Protein AF-A0A7Y9NM00-F1 (afdb_monomer_lite)

Structure (mmCIF, N/CA/C/O backbone):
data_AF-A0A7Y9NM00-F1
#
_entry.id   AF-A0A7Y9NM00-F1
#
loop_
_atom_site.group_PDB
_atom_site.id
_atom_site.type_symbol
_atom_site.label_atom_id
_atom_site.label_alt_id
_atom_site.label_comp_id
_atom_site.label_asym_id
_atom_site.label_entity_id
_atom_site.label_seq_id
_atom_site.pdbx_PDB_ins_code
_atom_site.Cartn_x
_atom_site.Cartn_y
_atom_site.Cartn_z
_atom_site.occupancy
_atom_site.B_iso_or_equiv
_atom_site.auth_seq_id
_atom_site.auth_comp_id
_atom_site.auth_asym_id
_atom_site.auth_atom_id
_atom_site.pdbx_PDB_model_num
ATOM 1 N N . MET A 1 1 ? 0.774 -11.677 -0.443 1.00 58.44 1 MET A N 1
ATOM 2 C CA . MET A 1 1 ? 0.721 -10.935 -1.719 1.00 58.44 1 MET A CA 1
ATOM 3 C C . MET A 1 1 ? 1.169 -9.527 -1.432 1.00 58.44 1 MET A C 1
ATOM 5 O O . MET A 1 1 ? 0.665 -8.943 -0.476 1.00 58.44 1 MET A O 1
ATOM 9 N N . ALA A 1 2 ? 2.108 -9.011 -2.212 1.00 78.00 2 ALA A N 1
ATOM 10 C CA . ALA A 1 2 ? 2.566 -7.643 -2.046 1.00 78.00 2 ALA A CA 1
ATOM 11 C C . ALA A 1 2 ? 1.495 -6.648 -2.517 1.00 78.00 2 ALA A C 1
ATOM 13 O O . ALA A 1 2 ? 0.867 -6.843 -3.558 1.00 78.00 2 ALA A O 1
ATOM 14 N N . TRP A 1 3 ? 1.275 -5.597 -1.733 1.00 88.69 3 TRP A N 1
ATOM 15 C CA . TRP A 1 3 ? 0.396 -4.481 -2.090 1.00 88.69 3 TRP A CA 1
ATOM 16 C C . TRP A 1 3 ? 1.182 -3.300 -2.680 1.00 88.69 3 TRP A C 1
ATOM 18 O O . TRP A 1 3 ? 0.593 -2.435 -3.325 1.00 88.69 3 TRP A O 1
ATOM 28 N N . GLU A 1 4 ? 2.501 -3.279 -2.493 1.00 93.44 4 GLU A N 1
ATOM 29 C CA . GLU A 1 4 ? 3.434 -2.318 -3.075 1.00 93.44 4 GLU A CA 1
ATOM 30 C C . GLU A 1 4 ? 4.315 -3.033 -4.106 1.00 93.44 4 GLU A C 1
ATOM 32 O O . GLU A 1 4 ? 4.742 -4.161 -3.862 1.00 93.44 4 GLU A O 1
ATOM 37 N N . ILE A 1 5 ? 4.563 -2.399 -5.255 1.00 94.94 5 ILE A N 1
ATOM 38 C CA . ILE A 1 5 ? 5.394 -2.928 -6.347 1.00 94.94 5 ILE A CA 1
ATOM 39 C C . ILE A 1 5 ? 6.359 -1.837 -6.824 1.00 94.94 5 ILE A C 1
ATOM 41 O O . ILE A 1 5 ? 5.976 -0.670 -6.937 1.00 94.94 5 ILE A O 1
ATOM 45 N N . ALA A 1 6 ? 7.599 -2.212 -7.145 1.00 96.62 6 ALA A N 1
ATOM 46 C CA . ALA A 1 6 ? 8.556 -1.326 -7.806 1.00 96.62 6 ALA A CA 1
ATOM 47 C C . ALA A 1 6 ? 8.630 -1.608 -9.314 1.00 96.62 6 ALA A C 1
ATOM 49 O O . ALA A 1 6 ? 8.797 -2.755 -9.723 1.00 96.62 6 ALA A O 1
ATOM 50 N N . VAL A 1 7 ? 8.583 -0.557 -10.132 1.00 97.31 7 VAL A N 1
ATOM 51 C CA . VAL A 1 7 ? 8.816 -0.596 -11.581 1.00 97.31 7 VAL A CA 1
ATOM 52 C C . VAL A 1 7 ? 10.088 0.192 -11.897 1.00 97.31 7 VAL A C 1
ATOM 54 O O . VAL A 1 7 ? 10.134 1.416 -11.783 1.00 97.31 7 VAL A O 1
ATOM 57 N N . ILE A 1 8 ? 11.150 -0.513 -12.280 1.00 97.25 8 ILE A N 1
ATOM 58 C CA . ILE A 1 8 ? 12.472 0.055 -12.551 1.00 97.25 8 ILE A CA 1
ATOM 59 C C . ILE A 1 8 ? 12.683 0.137 -14.060 1.00 97.25 8 ILE A C 1
ATOM 61 O O . ILE A 1 8 ? 12.936 -0.866 -14.727 1.00 97.25 8 ILE A O 1
ATOM 65 N N . VAL A 1 9 ? 12.620 1.354 -14.593 1.00 96.75 9 VAL A N 1
ATOM 66 C CA . VAL A 1 9 ? 12.913 1.638 -16.006 1.00 96.75 9 VAL A CA 1
ATOM 67 C C . VAL A 1 9 ? 14.293 2.243 -16.227 1.00 96.75 9 VAL A C 1
ATOM 69 O O . VAL A 1 9 ? 14.706 2.404 -17.373 1.00 96.75 9 VAL A O 1
ATOM 72 N N . ASP A 1 10 ? 15.024 2.545 -15.153 1.00 95.44 10 ASP A N 1
ATOM 73 C CA . ASP A 1 10 ? 16.430 2.933 -15.233 1.00 95.44 10 ASP A CA 1
ATOM 74 C C . ASP A 1 10 ? 17.321 1.713 -15.559 1.00 95.44 10 ASP A C 1
ATOM 76 O O . ASP A 1 10 ? 17.440 0.811 -14.718 1.00 95.44 10 ASP A O 1
ATOM 80 N N . PRO A 1 11 ? 17.973 1.652 -16.738 1.00 93.75 11 PRO A N 1
ATOM 81 C CA . PRO A 1 11 ? 18.919 0.579 -17.046 1.00 93.75 11 PRO A CA 1
ATOM 82 C C . PRO A 1 11 ? 20.157 0.601 -16.137 1.00 93.75 11 PRO A C 1
ATOM 84 O O . PRO A 1 11 ? 20.788 -0.441 -15.953 1.00 93.75 11 PRO A O 1
ATOM 87 N N . ASP A 1 12 ? 20.469 1.759 -15.550 1.00 93.88 12 ASP A N 1
ATOM 88 C CA . ASP A 1 12 ? 21.664 2.003 -14.746 1.00 93.88 12 ASP A CA 1
ATOM 89 C C . ASP A 1 12 ? 21.357 2.084 -13.240 1.00 93.88 12 ASP A C 1
ATOM 91 O O . ASP A 1 12 ? 22.227 2.461 -12.452 1.00 93.88 12 ASP A O 1
ATOM 95 N N . CYS A 1 13 ? 20.145 1.682 -12.820 1.00 93.62 13 CYS A N 1
ATOM 96 C CA . CYS A 1 13 ? 19.741 1.633 -11.410 1.00 93.62 13 CYS A CA 1
ATOM 97 C C . CYS A 1 13 ? 20.831 0.965 -10.557 1.00 93.62 13 CYS A C 1
ATOM 99 O O . CYS A 1 13 ? 21.395 -0.052 -10.968 1.00 93.62 13 CYS A O 1
ATOM 101 N N . SER A 1 14 ? 21.171 1.505 -9.385 1.00 92.75 14 SER A N 1
ATOM 102 C CA . SER A 1 14 ? 22.245 0.916 -8.580 1.00 92.75 14 SER A CA 1
ATOM 103 C C . SER A 1 14 ? 21.836 -0.448 -8.016 1.00 92.75 14 SER A C 1
ATOM 105 O O . SER A 1 14 ? 20.684 -0.670 -7.648 1.00 92.75 14 SER A O 1
ATOM 107 N N . GLU A 1 15 ? 22.802 -1.360 -7.881 1.00 91.06 15 GLU A N 1
ATOM 108 C CA . GLU A 1 15 ? 22.570 -2.665 -7.241 1.00 91.06 15 GLU A CA 1
ATOM 109 C C . GLU A 1 15 ? 22.025 -2.496 -5.817 1.00 91.06 15 GLU A C 1
ATOM 111 O O . GLU A 1 15 ? 21.052 -3.141 -5.447 1.00 91.06 15 GLU A O 1
ATOM 116 N N . SER A 1 16 ? 22.554 -1.528 -5.063 1.00 90.56 16 SER A N 1
ATOM 117 C CA . SER A 1 16 ? 22.069 -1.202 -3.719 1.00 90.56 16 SER A CA 1
ATOM 118 C C . SER A 1 16 ? 20.602 -0.761 -3.678 1.00 90.56 16 SER A C 1
ATOM 120 O O . SER A 1 16 ? 19.909 -1.069 -2.708 1.00 90.56 16 SER A O 1
ATOM 122 N N . ALA A 1 17 ? 20.113 -0.048 -4.698 1.00 92.25 17 ALA A N 1
ATOM 123 C CA . ALA A 1 17 ? 18.715 0.365 -4.774 1.00 92.25 17 ALA A CA 1
ATOM 124 C C . ALA A 1 17 ? 17.816 -0.840 -5.069 1.00 92.25 17 ALA A C 1
ATOM 126 O O . ALA A 1 17 ? 16.812 -1.032 -4.384 1.00 92.25 17 ALA A O 1
ATOM 127 N N . VAL A 1 18 ? 18.220 -1.690 -6.019 1.00 93.62 18 VAL A N 1
ATOM 128 C CA . VAL A 1 18 ? 17.518 -2.942 -6.340 1.00 93.62 18 VAL A CA 1
ATOM 129 C C . VAL A 1 18 ? 17.454 -3.860 -5.115 1.00 93.62 18 VAL A C 1
ATOM 131 O O . VAL A 1 18 ? 16.371 -4.307 -4.745 1.00 93.62 18 VAL A O 1
ATOM 134 N N . ASP A 1 19 ? 18.582 -4.082 -4.439 1.00 91.75 19 ASP A N 1
ATOM 135 C CA . ASP A 1 19 ? 18.668 -4.914 -3.234 1.00 91.75 19 ASP A CA 1
ATOM 136 C C . ASP A 1 19 ? 17.829 -4.367 -2.082 1.00 91.75 19 ASP A C 1
ATOM 138 O O . ASP A 1 19 ? 17.273 -5.135 -1.297 1.00 91.75 19 ASP A O 1
ATOM 142 N N . THR A 1 20 ? 17.756 -3.040 -1.951 1.00 90.88 20 THR A N 1
ATOM 143 C CA . THR A 1 20 ? 16.923 -2.400 -0.933 1.00 90.88 20 THR A CA 1
ATOM 144 C C . THR A 1 20 ? 15.455 -2.653 -1.240 1.00 90.88 20 THR A C 1
ATOM 146 O O . THR A 1 20 ? 14.762 -3.203 -0.393 1.00 90.88 20 THR A O 1
ATOM 149 N N . LEU A 1 21 ? 14.991 -2.337 -2.453 1.00 92.62 21 LEU A N 1
ATOM 150 C CA . LEU A 1 21 ? 13.591 -2.519 -2.851 1.00 92.62 21 LEU A CA 1
ATOM 151 C C . LEU A 1 21 ? 13.148 -3.985 -2.747 1.00 92.62 21 LEU A C 1
ATOM 153 O O . LEU A 1 21 ? 12.077 -4.260 -2.212 1.00 92.62 21 LEU A O 1
ATOM 157 N N . ALA A 1 22 ? 13.998 -4.931 -3.153 1.00 91.69 22 ALA A N 1
ATOM 158 C CA . ALA A 1 22 ? 13.674 -6.360 -3.185 1.00 91.69 22 ALA A CA 1
ATOM 159 C C . ALA A 1 22 ? 13.440 -6.984 -1.797 1.00 91.69 22 ALA A C 1
ATOM 161 O O . ALA A 1 22 ? 12.908 -8.091 -1.689 1.00 91.69 22 ALA A O 1
ATOM 162 N N . ARG A 1 23 ? 13.845 -6.296 -0.722 1.00 87.81 23 ARG A N 1
ATOM 163 C CA . ARG A 1 23 ? 13.548 -6.707 0.659 1.00 87.81 23 ARG A CA 1
ATOM 164 C C . ARG A 1 23 ? 12.124 -6.372 1.080 1.00 87.81 23 ARG A C 1
ATOM 166 O O . ARG A 1 23 ? 11.629 -6.994 2.012 1.00 87.81 23 ARG A O 1
ATOM 173 N N . TYR A 1 24 ? 11.497 -5.396 0.429 1.00 87.50 24 TYR A N 1
ATOM 174 C CA . TYR A 1 24 ? 10.206 -4.848 0.846 1.00 87.50 24 TYR A CA 1
ATOM 175 C C . TYR A 1 24 ? 9.094 -5.109 -0.167 1.00 87.50 24 TYR A C 1
ATOM 177 O O . TYR A 1 24 ? 7.935 -5.191 0.228 1.00 87.50 24 TYR A O 1
ATOM 185 N N . MET A 1 25 ? 9.422 -5.259 -1.452 1.00 91.75 25 MET A N 1
ATOM 186 C CA . MET A 1 25 ? 8.426 -5.437 -2.505 1.00 91.75 25 MET A CA 1
ATOM 187 C C . MET A 1 25 ? 8.953 -6.223 -3.711 1.00 91.75 25 MET A C 1
ATOM 189 O O . MET A 1 25 ? 10.154 -6.199 -3.993 1.00 91.75 25 MET A O 1
ATOM 193 N N . PRO A 1 26 ? 8.055 -6.863 -4.479 1.00 93.50 26 PRO A N 1
ATOM 194 C CA . PRO A 1 26 ? 8.359 -7.351 -5.811 1.00 93.50 26 PRO A CA 1
ATOM 195 C C . PRO A 1 26 ? 8.802 -6.225 -6.748 1.00 93.50 26 PRO A C 1
ATOM 197 O O . PRO A 1 26 ? 8.298 -5.098 -6.700 1.00 93.50 26 PRO A O 1
ATOM 200 N N . ILE A 1 27 ? 9.727 -6.565 -7.639 1.00 95.69 27 ILE A N 1
ATOM 201 C CA . ILE A 1 27 ? 10.310 -5.653 -8.617 1.00 95.69 27 ILE A CA 1
ATOM 202 C C . ILE A 1 27 ? 9.985 -6.121 -10.031 1.00 95.69 27 ILE A C 1
ATOM 204 O O . ILE A 1 27 ? 10.195 -7.280 -10.380 1.00 95.69 27 ILE A O 1
ATOM 208 N N . TRP A 1 28 ? 9.576 -5.184 -10.874 1.00 97.12 28 TRP A N 1
ATOM 209 C CA . TRP A 1 28 ? 9.526 -5.314 -12.324 1.00 97.12 28 TRP A CA 1
ATOM 210 C C . TRP A 1 28 ? 10.570 -4.382 -12.925 1.00 97.12 28 TRP A C 1
ATOM 212 O O . TRP A 1 28 ? 10.518 -3.181 -12.688 1.00 97.12 28 TRP A O 1
ATOM 222 N N . MET A 1 29 ? 11.542 -4.899 -13.676 1.00 97.00 29 MET A N 1
ATOM 223 C CA . MET A 1 29 ? 12.631 -4.075 -14.216 1.00 97.00 29 MET A CA 1
ATOM 224 C C . MET A 1 29 ? 12.898 -4.308 -15.702 1.00 97.00 29 MET A C 1
ATOM 226 O O . MET A 1 29 ? 12.749 -5.420 -16.206 1.00 97.00 29 MET A O 1
ATOM 230 N N . VAL A 1 30 ? 13.348 -3.267 -16.402 1.00 97.38 30 VAL A N 1
ATOM 231 C CA . VAL A 1 30 ? 13.718 -3.370 -17.821 1.00 97.38 30 VAL A CA 1
ATOM 232 C C . VAL A 1 30 ? 14.840 -4.386 -18.038 1.00 97.38 30 VAL A C 1
ATOM 234 O O . VAL A 1 30 ? 15.811 -4.457 -17.278 1.00 97.38 30 VAL A O 1
ATOM 237 N N . ASP A 1 31 ? 14.704 -5.175 -19.097 1.00 96.75 31 ASP A N 1
ATOM 238 C CA . ASP A 1 31 ? 15.563 -6.312 -19.404 1.00 96.75 31 AS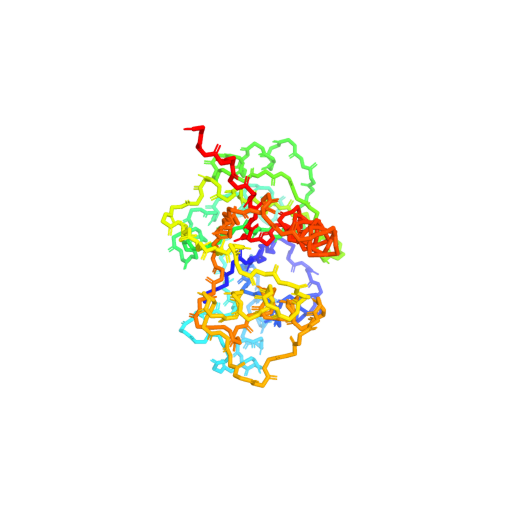P A CA 1
ATOM 239 C C . ASP A 1 31 ? 16.887 -5.881 -20.058 1.00 96.75 31 ASP A C 1
ATOM 241 O O . ASP A 1 31 ? 17.022 -5.842 -21.280 1.00 96.75 31 ASP A O 1
ATOM 245 N N . THR A 1 32 ? 17.887 -5.568 -19.233 1.00 96.19 32 THR A N 1
ATOM 246 C CA . THR A 1 32 ? 19.281 -5.333 -19.652 1.00 96.19 32 THR A CA 1
ATOM 247 C C . THR A 1 32 ? 20.183 -6.481 -19.187 1.00 96.19 32 THR A C 1
ATOM 249 O O . THR A 1 32 ? 19.811 -7.197 -18.254 1.00 96.19 32 THR A O 1
ATOM 252 N N . PRO A 1 33 ? 21.374 -6.698 -19.781 1.00 95.62 33 PRO A N 1
ATOM 253 C CA . PRO A 1 33 ? 22.321 -7.694 -19.272 1.00 95.62 33 PRO A CA 1
ATOM 254 C C . PRO A 1 33 ? 22.606 -7.532 -17.770 1.00 95.62 33 PRO A C 1
ATOM 256 O O . PRO A 1 33 ? 22.540 -8.502 -17.020 1.00 95.62 33 PRO A O 1
ATOM 259 N N . GLN A 1 34 ? 22.811 -6.294 -17.319 1.00 94.44 34 GLN A N 1
ATOM 260 C CA . GLN A 1 34 ? 23.063 -5.952 -15.921 1.00 94.44 34 GLN A CA 1
ATOM 261 C C . GLN A 1 34 ? 21.846 -6.255 -15.035 1.00 94.44 34 GLN A C 1
ATOM 263 O O . GLN A 1 34 ? 21.979 -6.873 -13.979 1.00 94.44 34 GLN A O 1
ATOM 268 N N . ASN A 1 35 ? 20.641 -5.873 -15.466 1.00 94.69 35 ASN A N 1
ATOM 269 C CA . ASN A 1 35 ? 19.417 -6.134 -14.710 1.00 94.69 35 ASN A CA 1
ATOM 270 C C . ASN A 1 35 ? 19.062 -7.627 -14.667 1.00 94.69 35 ASN A C 1
ATOM 272 O O . ASN A 1 35 ? 18.557 -8.091 -13.650 1.00 94.69 35 ASN A O 1
ATOM 276 N N . LYS A 1 36 ? 19.392 -8.413 -15.702 1.00 94.38 36 LYS A N 1
ATOM 277 C CA . LYS A 1 36 ? 19.268 -9.883 -15.669 1.00 94.38 36 LYS A CA 1
ATOM 278 C C . LYS A 1 36 ? 20.136 -10.497 -14.583 1.00 94.38 36 LYS A C 1
ATOM 280 O O . LYS A 1 36 ? 19.651 -11.315 -13.804 1.00 94.38 36 LYS A O 1
ATOM 285 N N . GLU A 1 37 ? 21.409 -10.113 -14.531 1.00 93.88 37 GLU A N 1
ATOM 286 C CA . GLU A 1 37 ? 22.346 -10.609 -13.520 1.00 93.88 37 GLU A CA 1
ATOM 287 C C . GLU A 1 37 ? 21.877 -10.246 -12.108 1.00 93.88 37 GLU A C 1
ATOM 289 O O . GLU A 1 37 ? 21.835 -11.110 -11.229 1.00 93.88 37 GLU A O 1
ATOM 294 N N . ARG A 1 38 ? 21.413 -9.007 -11.911 1.00 93.12 38 ARG A N 1
ATOM 295 C CA . ARG A 1 38 ? 20.836 -8.552 -10.637 1.00 93.12 38 ARG A CA 1
ATOM 296 C C . ARG A 1 38 ? 19.568 -9.306 -10.272 1.00 93.12 38 ARG A C 1
ATOM 298 O O . ARG A 1 38 ? 19.477 -9.812 -9.161 1.00 93.12 38 ARG A O 1
ATOM 305 N N . ALA A 1 39 ? 18.621 -9.453 -11.195 1.00 92.12 39 ALA A N 1
ATOM 306 C CA . ALA A 1 39 ? 17.390 -10.201 -10.958 1.00 92.12 39 ALA A CA 1
ATOM 307 C C . ALA A 1 39 ? 17.683 -11.649 -10.537 1.00 92.12 39 ALA A C 1
ATOM 309 O O . ALA A 1 39 ? 17.042 -12.171 -9.625 1.00 92.12 39 ALA A O 1
ATOM 310 N N . LEU A 1 40 ? 18.675 -12.296 -11.159 1.00 91.62 40 LEU A N 1
ATOM 311 C CA . LEU A 1 40 ? 19.136 -13.631 -10.768 1.00 91.62 40 LEU A CA 1
ATOM 312 C C . LEU A 1 40 ? 19.779 -13.636 -9.374 1.00 91.62 40 LEU A C 1
ATOM 314 O O . LEU A 1 40 ? 19.472 -14.521 -8.574 1.00 91.62 40 LEU A O 1
ATOM 318 N N . SER A 1 41 ? 20.640 -12.657 -9.079 1.00 91.50 41 SER A N 1
ATOM 319 C CA . SER A 1 41 ? 21.287 -12.499 -7.771 1.00 91.50 41 SER A CA 1
ATOM 320 C C . SER A 1 41 ? 20.257 -12.313 -6.656 1.00 91.50 41 SER A C 1
ATOM 322 O O . SER A 1 41 ? 20.241 -13.084 -5.695 1.00 91.50 41 SER A O 1
ATOM 324 N N . VAL A 1 42 ? 19.322 -11.377 -6.844 1.00 91.00 42 VAL A N 1
ATOM 325 C CA . VAL A 1 42 ? 18.222 -11.097 -5.919 1.00 91.00 42 VAL A CA 1
ATOM 326 C C . VAL A 1 42 ? 17.404 -12.359 -5.698 1.00 91.00 42 VAL A C 1
ATOM 328 O O . VAL A 1 42 ? 17.344 -12.829 -4.569 1.00 91.00 42 VAL A O 1
ATOM 331 N N . ARG A 1 43 ? 16.858 -12.986 -6.752 1.00 89.00 43 ARG A N 1
ATOM 332 C CA . ARG A 1 43 ? 16.056 -14.223 -6.627 1.00 89.00 43 ARG A CA 1
ATOM 333 C C . ARG A 1 43 ? 16.776 -15.314 -5.828 1.00 89.00 43 ARG A C 1
ATOM 335 O O . ARG A 1 43 ? 16.141 -16.015 -5.049 1.00 89.00 43 ARG A O 1
ATOM 342 N N . LYS A 1 44 ? 18.096 -15.448 -5.994 1.00 88.00 44 LYS A N 1
ATOM 343 C CA . LYS A 1 44 ? 18.909 -16.398 -5.225 1.00 88.00 44 LYS A CA 1
ATOM 344 C C . LYS A 1 44 ? 19.057 -15.989 -3.755 1.00 88.00 44 LYS A C 1
ATOM 346 O O . LYS A 1 44 ? 19.025 -16.860 -2.891 1.00 88.00 44 LYS A O 1
ATOM 351 N N . ALA A 1 45 ? 19.238 -14.699 -3.476 1.00 86.50 45 ALA A N 1
ATOM 352 C CA . ALA A 1 45 ? 19.458 -14.169 -2.133 1.00 86.50 45 ALA A CA 1
ATOM 353 C C . ALA A 1 45 ? 18.195 -14.194 -1.260 1.00 86.50 45 ALA A C 1
ATOM 355 O O . ALA A 1 45 ? 18.280 -14.535 -0.083 1.00 86.50 45 ALA A O 1
ATOM 356 N N . VAL A 1 46 ? 17.030 -13.861 -1.826 1.00 79.81 46 VAL A N 1
ATOM 357 C CA . VAL A 1 46 ? 15.762 -13.829 -1.070 1.00 79.81 46 VAL A CA 1
ATOM 358 C C . VAL A 1 46 ? 15.140 -15.221 -0.911 1.00 79.81 46 VAL A C 1
ATOM 360 O O . VAL A 1 46 ? 14.282 -15.413 -0.054 1.00 79.81 46 VAL A O 1
ATOM 363 N N . GLY A 1 47 ? 15.608 -16.216 -1.673 1.00 73.94 47 GLY A N 1
ATOM 364 C CA . GLY A 1 47 ? 15.205 -17.614 -1.523 1.00 73.94 47 GLY A CA 1
ATOM 365 C C . GLY A 1 47 ? 13.690 -17.810 -1.640 1.00 73.94 47 GLY A C 1
ATOM 366 O O . GLY A 1 47 ? 13.051 -17.264 -2.536 1.00 73.94 47 GLY A O 1
ATOM 367 N N . GLU A 1 48 ? 13.111 -18.584 -0.719 1.00 65.81 48 GLU A N 1
ATOM 368 C CA . GLU A 1 48 ? 11.672 -18.886 -0.679 1.00 65.81 48 GLU A CA 1
ATOM 369 C C . GLU A 1 48 ? 10.803 -17.747 -0.109 1.00 65.81 48 GLU A C 1
ATOM 371 O O . GLU A 1 48 ? 9.583 -17.883 -0.064 1.00 65.81 48 GLU A O 1
ATOM 376 N N . MET A 1 49 ? 11.403 -16.624 0.314 1.00 67.00 49 MET A N 1
ATOM 377 C CA . MET A 1 49 ? 10.726 -15.555 1.069 1.00 67.00 49 MET A CA 1
ATOM 378 C C . MET A 1 49 ? 9.482 -14.996 0.371 1.00 67.00 49 MET A C 1
ATOM 380 O O . MET A 1 49 ? 8.535 -14.596 1.041 1.00 67.00 49 MET A O 1
ATOM 384 N N . TRP A 1 50 ? 9.473 -14.992 -0.961 1.00 65.44 50 TRP A N 1
ATOM 385 C CA . TRP A 1 50 ? 8.385 -14.434 -1.762 1.00 65.44 50 TRP A CA 1
ATOM 386 C C . TRP A 1 50 ? 7.512 -15.489 -2.446 1.00 65.44 50 TRP A C 1
ATOM 388 O O . TRP A 1 50 ? 6.613 -15.123 -3.199 1.00 65.44 50 TRP A O 1
ATOM 398 N N . LEU A 1 51 ? 7.714 -16.788 -2.183 1.00 62.69 51 LEU A N 1
ATOM 399 C CA . LEU A 1 51 ? 6.924 -17.831 -2.839 1.00 62.69 51 LEU A CA 1
ATOM 400 C C . LEU A 1 51 ? 5.412 -17.665 -2.576 1.00 62.69 51 LEU A C 1
ATOM 402 O O . LEU A 1 51 ? 5.003 -17.396 -1.446 1.00 62.69 51 LEU A O 1
ATOM 406 N N . PRO A 1 52 ? 4.560 -17.871 -3.601 1.00 64.69 52 PRO A N 1
ATOM 407 C CA . PRO A 1 52 ? 4.892 -18.329 -4.957 1.00 64.69 52 PRO A CA 1
ATOM 408 C C . PRO A 1 52 ? 5.312 -17.214 -5.938 1.00 64.69 52 PRO A C 1
ATOM 410 O O . PRO A 1 52 ? 5.610 -17.512 -7.092 1.00 64.69 52 PRO A O 1
ATOM 413 N N . GLU A 1 53 ? 5.309 -15.946 -5.527 1.00 66.75 53 GLU A N 1
ATOM 414 C CA . GLU A 1 53 ? 5.593 -14.800 -6.395 1.00 66.75 53 GLU A CA 1
ATOM 415 C C . GLU A 1 53 ? 7.104 -14.637 -6.644 1.00 66.75 53 GLU A C 1
ATOM 417 O O . GLU A 1 53 ? 7.944 -14.791 -5.755 1.00 66.75 53 GLU A O 1
ATOM 422 N N . ALA A 1 54 ? 7.476 -14.303 -7.882 1.00 73.06 54 ALA A N 1
ATOM 423 C CA . ALA A 1 54 ? 8.851 -13.927 -8.171 1.00 73.06 54 ALA A CA 1
ATOM 424 C C . ALA A 1 54 ? 9.126 -12.542 -7.572 1.00 73.06 54 ALA A C 1
ATOM 426 O O . ALA A 1 54 ? 8.510 -11.556 -7.964 1.00 73.06 54 ALA A O 1
ATOM 427 N N . VAL A 1 55 ? 10.105 -12.457 -6.671 1.00 86.25 55 VAL A N 1
ATOM 428 C CA . VAL A 1 55 ? 10.564 -11.178 -6.096 1.00 86.25 55 VAL A CA 1
ATOM 429 C C . VAL A 1 55 ? 11.047 -10.180 -7.151 1.00 86.25 55 VAL A C 1
ATOM 431 O O . VAL A 1 55 ? 11.032 -8.976 -6.935 1.00 86.25 55 VAL A O 1
ATOM 434 N N . CYS A 1 56 ? 11.507 -10.672 -8.299 1.00 92.44 56 CYS A N 1
ATOM 435 C CA . CYS A 1 56 ? 12.021 -9.840 -9.368 1.00 92.44 56 CYS A CA 1
ATOM 436 C C . CYS A 1 56 ? 11.618 -10.436 -10.712 1.00 92.44 56 CYS A C 1
ATOM 438 O O . CYS A 1 56 ? 11.895 -11.609 -10.967 1.00 92.44 56 CYS A O 1
ATOM 440 N N . THR A 1 57 ? 11.053 -9.626 -11.594 1.00 94.56 57 THR A N 1
ATOM 441 C CA . THR A 1 57 ? 10.647 -9.963 -12.962 1.00 94.56 57 THR A CA 1
ATOM 442 C C . THR A 1 57 ? 11.310 -8.974 -13.915 1.00 94.56 57 THR A C 1
ATOM 444 O O . THR A 1 57 ? 11.402 -7.788 -13.603 1.00 94.56 57 THR A O 1
ATOM 447 N N . THR A 1 58 ? 11.825 -9.454 -15.051 1.00 96.06 58 THR A N 1
ATOM 448 C CA . THR A 1 58 ? 12.375 -8.575 -16.092 1.00 96.06 58 THR A CA 1
ATOM 449 C C . THR A 1 58 ? 11.445 -8.527 -17.298 1.00 96.06 58 THR A C 1
ATOM 451 O O . THR A 1 58 ? 10.783 -9.522 -17.597 1.00 96.06 58 THR A O 1
ATOM 454 N N . PHE A 1 59 ? 11.390 -7.384 -17.985 1.00 96.81 59 PHE A N 1
ATOM 455 C CA . PHE A 1 59 ? 10.558 -7.190 -19.177 1.00 96.81 59 PHE A CA 1
ATOM 456 C C . PHE A 1 59 ? 11.325 -6.489 -20.302 1.00 96.81 59 PHE A C 1
ATOM 458 O O . PHE A 1 59 ? 12.117 -5.571 -20.078 1.00 96.81 59 PHE A O 1
ATOM 465 N N . THR A 1 60 ? 11.129 -6.950 -21.536 1.00 96.25 60 THR A N 1
ATOM 466 C CA . THR A 1 60 ? 11.864 -6.444 -22.701 1.00 96.25 60 THR A CA 1
ATOM 467 C C . THR A 1 60 ? 11.220 -5.178 -23.248 1.00 96.25 60 THR A C 1
ATOM 469 O O . THR A 1 60 ? 10.018 -5.139 -23.482 1.00 96.25 60 THR A O 1
ATOM 472 N N . VAL A 1 61 ? 12.040 -4.174 -23.554 1.00 95.88 61 VAL A N 1
ATOM 473 C CA . VAL A 1 61 ? 11.597 -2.918 -24.172 1.00 95.88 61 VAL A CA 1
ATOM 474 C C . VAL A 1 61 ? 12.284 -2.697 -25.515 1.00 95.88 61 VAL A C 1
ATOM 476 O O . VAL A 1 61 ? 13.388 -3.190 -25.749 1.00 95.88 61 VAL A O 1
ATOM 479 N N . LYS A 1 62 ? 11.630 -1.958 -26.417 1.00 93.50 62 LYS A N 1
ATOM 480 C CA . LYS A 1 62 ? 12.188 -1.638 -27.745 1.00 93.50 62 LYS A CA 1
ATOM 481 C C . LYS A 1 62 ? 13.196 -0.491 -27.705 1.00 93.50 62 LYS A C 1
ATOM 483 O O . LYS A 1 62 ? 14.137 -0.489 -28.490 1.00 93.50 62 LYS A O 1
ATOM 488 N N . ASP A 1 63 ? 12.977 0.472 -26.816 1.00 95.75 63 ASP A N 1
ATOM 489 C CA . ASP A 1 63 ? 13.790 1.676 -26.677 1.00 95.75 63 ASP A CA 1
ATOM 490 C C . ASP A 1 63 ? 13.984 1.986 -25.190 1.00 95.75 63 ASP A C 1
ATOM 492 O O . ASP A 1 63 ? 13.028 2.301 -24.485 1.00 95.75 63 ASP A O 1
ATOM 496 N N . LEU A 1 64 ? 15.225 1.893 -24.704 1.00 93.88 64 LEU A N 1
ATOM 497 C CA . LEU A 1 64 ? 15.567 2.164 -23.301 1.00 93.88 64 LEU A CA 1
ATOM 498 C C . LEU A 1 64 ? 15.417 3.645 -22.921 1.00 93.88 64 LEU A C 1
ATOM 500 O O . LEU A 1 64 ? 15.318 3.964 -21.737 1.00 93.88 64 LEU A O 1
ATOM 504 N N . SER A 1 65 ? 15.390 4.553 -23.899 1.00 94.69 65 SER A N 1
ATOM 505 C CA . SER A 1 65 ? 15.190 5.982 -23.653 1.00 94.69 65 SER A CA 1
ATOM 506 C C . SER A 1 65 ? 13.715 6.355 -23.466 1.00 94.69 65 SER A C 1
ATOM 508 O O . SER A 1 65 ? 13.415 7.353 -22.814 1.00 94.69 65 SER A O 1
ATOM 510 N N . ALA A 1 66 ? 12.784 5.517 -23.936 1.00 95.69 66 ALA A N 1
ATOM 511 C CA . ALA A 1 66 ? 11.339 5.731 -23.841 1.00 95.69 66 ALA A CA 1
ATOM 512 C C . ALA A 1 66 ? 10.771 5.351 -22.455 1.00 95.69 66 ALA A C 1
ATOM 514 O O . ALA A 1 66 ? 9.841 4.554 -22.338 1.00 95.69 66 ALA A O 1
ATOM 515 N N . ARG A 1 67 ? 11.350 5.899 -21.380 1.00 95.00 67 ARG A N 1
ATOM 516 C CA . ARG A 1 67 ? 11.132 5.450 -19.991 1.00 95.00 67 ARG A CA 1
ATOM 517 C C . ARG A 1 67 ? 9.676 5.531 -19.522 1.00 95.00 67 ARG A C 1
ATOM 519 O O . ARG A 1 6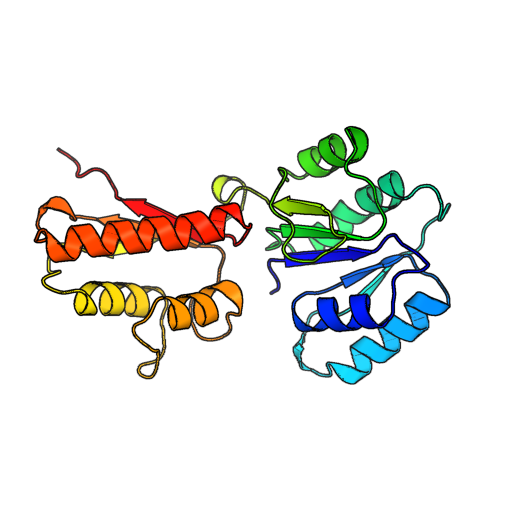7 ? 9.198 4.597 -18.881 1.00 95.00 67 ARG A O 1
ATOM 526 N N . GLU A 1 68 ? 8.961 6.598 -19.870 1.00 94.50 68 GLU A N 1
ATOM 527 C CA . GLU A 1 68 ? 7.530 6.741 -19.556 1.00 94.50 68 GLU A CA 1
ATOM 528 C C . GLU A 1 68 ? 6.690 5.677 -20.263 1.00 94.50 68 GLU A C 1
ATOM 530 O O . GLU A 1 68 ? 5.928 4.956 -19.627 1.00 94.50 68 GLU A O 1
ATOM 535 N N . TYR A 1 69 ? 6.882 5.531 -21.577 1.00 95.56 69 TYR A N 1
ATOM 536 C CA . TYR A 1 69 ? 6.172 4.537 -22.375 1.00 95.56 69 TYR A CA 1
ATOM 537 C C . TYR A 1 69 ? 6.417 3.122 -21.845 1.00 95.56 69 TYR A C 1
ATOM 539 O O . TYR A 1 69 ? 5.469 2.368 -21.645 1.00 95.56 69 TYR A O 1
ATOM 547 N N . ASN A 1 70 ? 7.677 2.790 -21.553 1.00 95.00 70 ASN A N 1
ATOM 548 C CA . ASN A 1 70 ? 8.062 1.499 -20.992 1.00 95.00 70 ASN A CA 1
ATOM 549 C C . ASN A 1 70 ? 7.364 1.241 -19.650 1.00 95.00 70 ASN A C 1
ATOM 551 O O . ASN A 1 70 ? 6.810 0.162 -19.452 1.00 95.00 70 ASN A O 1
ATOM 555 N N . SER A 1 71 ? 7.335 2.248 -18.766 1.00 93.00 71 SER A N 1
ATOM 556 C CA . SER A 1 71 ? 6.664 2.174 -17.461 1.00 93.00 71 SER A CA 1
ATOM 557 C C . SER A 1 71 ? 5.180 1.841 -17.605 1.00 93.00 71 SER A C 1
ATOM 559 O O . SER A 1 71 ? 4.674 0.984 -16.889 1.00 93.00 71 SER A O 1
ATOM 561 N N . LEU A 1 72 ? 4.492 2.498 -18.543 1.00 95.94 72 LEU A N 1
ATOM 562 C CA . LEU A 1 72 ? 3.053 2.348 -18.761 1.00 95.94 72 LEU A CA 1
ATOM 563 C C . LEU A 1 72 ? 2.693 1.054 -19.501 1.00 95.94 72 LEU A C 1
ATOM 565 O O . LEU A 1 72 ? 1.689 0.420 -19.183 1.00 95.94 72 LEU A O 1
ATOM 569 N N . SER A 1 73 ? 3.517 0.640 -20.468 1.00 94.75 73 SER A N 1
ATOM 570 C CA . SER A 1 73 ? 3.243 -0.521 -21.325 1.00 94.75 73 SER A CA 1
ATOM 571 C C . SER A 1 73 ? 3.146 -1.844 -20.560 1.00 94.75 73 SER A C 1
ATOM 573 O O . SER A 1 73 ? 2.430 -2.748 -20.987 1.00 94.75 73 SER A O 1
ATOM 575 N N . GLU A 1 74 ? 3.799 -1.931 -19.401 1.00 94.44 74 GLU A N 1
ATOM 576 C CA . GLU A 1 74 ? 3.815 -3.136 -18.572 1.00 94.44 74 GLU A CA 1
ATOM 577 C C . GLU A 1 74 ? 2.746 -3.146 -17.478 1.00 94.44 74 GLU A C 1
ATOM 579 O O . GLU A 1 74 ? 2.495 -4.196 -16.888 1.00 94.44 74 GLU A O 1
ATOM 584 N N . LEU A 1 75 ? 2.066 -2.025 -17.201 1.00 94.94 75 LEU A N 1
ATOM 585 C CA . LEU A 1 75 ? 1.146 -1.942 -16.058 1.00 94.94 75 LEU A CA 1
ATOM 586 C C . LEU A 1 75 ? 0.009 -2.956 -16.124 1.00 94.94 75 LEU A C 1
ATOM 588 O O . LEU A 1 75 ? -0.383 -3.489 -15.092 1.00 94.94 75 LEU A O 1
ATOM 592 N N . SER A 1 76 ? -0.472 -3.294 -17.322 1.00 95.25 76 SER A N 1
ATOM 593 C CA . SER A 1 76 ? -1.480 -4.351 -17.483 1.00 95.25 76 SER A CA 1
ATOM 594 C C . SER A 1 76 ? -0.961 -5.730 -17.059 1.00 95.25 76 SER A C 1
ATOM 596 O O . SER A 1 76 ? -1.702 -6.511 -16.464 1.00 95.25 76 SER A O 1
ATOM 598 N N . ALA A 1 77 ? 0.307 -6.042 -17.346 1.00 95.00 77 ALA A N 1
ATOM 599 C CA . ALA A 1 77 ? 0.926 -7.303 -16.946 1.00 95.00 77 ALA A CA 1
ATOM 600 C C . ALA A 1 77 ? 1.213 -7.329 -15.438 1.00 95.00 77 ALA A C 1
ATOM 602 O O . ALA A 1 77 ? 0.929 -8.332 -14.779 1.00 95.00 77 ALA A O 1
ATOM 603 N N . VAL A 1 78 ? 1.707 -6.214 -14.888 1.00 94.06 78 VAL A N 1
ATOM 604 C CA . VAL A 1 78 ? 1.924 -6.040 -13.444 1.00 94.06 78 VAL A CA 1
ATOM 605 C C . VAL A 1 78 ? 0.608 -6.208 -12.683 1.00 94.06 78 VAL A C 1
ATOM 607 O O . VAL A 1 78 ? 0.558 -6.968 -11.721 1.00 94.06 78 VAL A O 1
ATOM 610 N N . ASP A 1 79 ? -0.468 -5.557 -13.130 1.00 92.06 79 ASP A N 1
ATOM 611 C CA . ASP A 1 79 ? -1.790 -5.613 -12.496 1.00 92.06 79 ASP A CA 1
ATOM 612 C C . ASP A 1 79 ? -2.396 -7.021 -12.529 1.00 92.06 79 ASP A C 1
ATOM 614 O O . ASP A 1 79 ? -2.921 -7.507 -11.527 1.00 92.06 79 ASP A O 1
ATOM 618 N N . LEU A 1 80 ? -2.251 -7.720 -13.660 1.00 91.62 80 LEU A N 1
ATOM 619 C CA . LEU A 1 80 ? -2.686 -9.108 -13.792 1.00 91.62 80 LEU A CA 1
ATOM 620 C C . LEU A 1 80 ? -1.932 -10.037 -12.827 1.00 91.62 80 LEU A C 1
ATOM 622 O O . LEU A 1 80 ? -2.530 -10.958 -12.268 1.00 91.62 80 LEU A O 1
ATOM 626 N N . HIS A 1 81 ? -0.631 -9.809 -12.636 1.00 90.44 81 HIS A N 1
ATOM 627 C CA . HIS A 1 81 ? 0.201 -10.615 -11.743 1.00 90.44 81 HIS A CA 1
ATOM 628 C C . HIS A 1 81 ? -0.001 -10.251 -10.262 1.00 90.44 81 HIS A C 1
ATOM 630 O O . HIS A 1 81 ? 0.077 -11.123 -9.394 1.00 90.44 81 HIS A O 1
ATOM 636 N N . HIS A 1 82 ? -0.280 -8.984 -9.956 1.00 90.00 82 HIS A N 1
ATOM 637 C CA . HIS A 1 82 ? -0.448 -8.469 -8.599 1.00 90.00 82 HIS A CA 1
ATOM 638 C C . HIS A 1 82 ? -1.822 -7.795 -8.439 1.00 90.00 82 HIS A C 1
ATOM 640 O O . HIS A 1 82 ? -1.904 -6.588 -8.215 1.00 90.00 82 HIS A O 1
ATOM 646 N N . PRO A 1 83 ? -2.931 -8.558 -8.461 1.00 87.62 83 PRO A N 1
ATOM 647 C CA . PRO A 1 83 ? -4.290 -7.998 -8.451 1.00 87.62 83 PRO A CA 1
ATOM 648 C C . PRO A 1 83 ? -4.672 -7.295 -7.137 1.00 87.62 83 PRO A C 1
ATOM 650 O O . PRO A 1 83 ? -5.720 -6.660 -7.051 1.00 87.62 83 PRO A O 1
ATOM 653 N N . LYS A 1 84 ? -3.852 -7.440 -6.088 1.00 85.44 84 LYS A N 1
ATOM 654 C CA . LYS A 1 84 ? -3.990 -6.735 -4.802 1.00 85.44 84 LYS A CA 1
ATOM 655 C C . LYS A 1 84 ? -3.070 -5.517 -4.680 1.00 85.44 84 LYS A C 1
ATOM 657 O O . LYS A 1 84 ? -3.013 -4.911 -3.612 1.00 85.44 84 LYS A O 1
ATOM 662 N N . MET A 1 85 ? -2.341 -5.177 -5.740 1.00 92.06 85 MET A N 1
ATOM 663 C CA . MET A 1 85 ? -1.479 -4.007 -5.776 1.00 92.06 85 MET A CA 1
ATOM 664 C C . MET A 1 85 ? -2.304 -2.742 -5.552 1.00 92.06 85 MET A C 1
ATOM 666 O O . MET A 1 85 ? -3.285 -2.469 -6.250 1.00 92.06 85 MET A O 1
ATOM 670 N N . ALA A 1 86 ? -1.851 -1.962 -4.583 1.00 94.56 86 ALA A N 1
ATOM 671 C CA . ALA A 1 86 ? -2.406 -0.676 -4.219 1.00 94.56 86 ALA A CA 1
ATOM 672 C C . ALA A 1 86 ? -1.387 0.456 -4.341 1.00 94.56 86 ALA A C 1
ATOM 674 O O . ALA A 1 86 ? -1.791 1.613 -4.314 1.00 94.56 86 ALA A O 1
ATOM 675 N N . LYS A 1 87 ? -0.092 0.158 -4.497 1.00 95.88 87 LYS A N 1
ATOM 676 C CA . LYS A 1 87 ? 0.956 1.166 -4.645 1.00 95.88 87 LYS A CA 1
ATOM 677 C C . LYS A 1 87 ? 2.007 0.757 -5.675 1.00 95.88 87 LYS A C 1
ATOM 679 O O . LYS A 1 87 ? 2.469 -0.382 -5.686 1.00 95.88 87 LYS A O 1
ATOM 684 N N . LEU A 1 88 ? 2.390 1.716 -6.511 1.00 96.75 88 LEU A N 1
ATOM 685 C CA . LEU A 1 88 ? 3.471 1.628 -7.488 1.00 96.75 88 LEU A CA 1
ATOM 686 C C . LEU A 1 88 ? 4.573 2.615 -7.112 1.00 96.75 88 LEU A C 1
ATOM 688 O O . LEU A 1 88 ? 4.282 3.780 -6.843 1.00 96.75 88 LEU A O 1
ATOM 692 N N . ASN A 1 89 ? 5.826 2.168 -7.154 1.00 97.06 89 ASN A N 1
ATOM 693 C CA . ASN A 1 89 ? 7.007 3.025 -7.082 1.00 97.06 89 ASN A CA 1
ATOM 694 C C . ASN A 1 89 ? 7.777 2.917 -8.395 1.00 97.06 89 ASN A C 1
ATOM 696 O O . ASN A 1 89 ? 8.215 1.831 -8.764 1.00 97.06 89 ASN A O 1
ATOM 700 N N . PHE A 1 90 ? 7.982 4.032 -9.083 1.00 97.31 90 PHE A N 1
ATOM 701 C CA . PHE A 1 90 ? 8.771 4.074 -10.305 1.00 97.31 90 PHE A CA 1
ATOM 702 C C . PHE A 1 90 ? 10.193 4.557 -10.030 1.00 97.31 90 PHE A C 1
ATOM 704 O O . PHE A 1 90 ? 10.396 5.515 -9.282 1.00 97.31 90 PHE A O 1
ATOM 711 N N . VAL A 1 91 ? 11.169 3.915 -10.675 1.00 97.00 91 VAL A N 1
ATOM 712 C CA . VAL A 1 91 ? 12.589 4.289 -10.638 1.00 97.00 91 VAL A CA 1
ATOM 713 C C . VAL A 1 91 ? 13.069 4.597 -12.052 1.00 97.00 91 VAL A C 1
ATOM 715 O O . VAL A 1 91 ? 12.933 3.762 -12.950 1.00 97.00 91 VAL A O 1
ATOM 718 N N . GLY A 1 92 ? 13.669 5.773 -12.240 1.00 95.94 92 GLY A N 1
ATOM 719 C CA . GLY A 1 92 ? 14.266 6.185 -13.514 1.00 95.94 92 GLY A CA 1
ATOM 720 C C . GLY A 1 92 ? 13.367 6.983 -14.443 1.00 95.94 92 GLY A C 1
ATOM 721 O O . GLY A 1 92 ? 13.821 7.352 -15.520 1.00 95.94 92 GLY A O 1
ATOM 722 N N . VAL A 1 93 ? 12.122 7.247 -14.071 1.00 96.00 93 VAL A N 1
ATOM 723 C CA . VAL A 1 93 ? 11.195 8.084 -14.843 1.00 96.00 93 VAL A CA 1
ATOM 724 C C . VAL A 1 93 ? 10.997 9.418 -14.130 1.00 96.00 93 VAL A C 1
ATOM 726 O O . VAL A 1 93 ? 11.152 9.483 -12.912 1.00 96.00 93 VAL A O 1
ATOM 729 N N . ASP A 1 94 ? 10.670 10.463 -14.885 1.00 95.81 94 ASP A N 1
ATOM 730 C CA . ASP A 1 94 ? 10.305 11.764 -14.332 1.00 95.81 94 ASP A CA 1
ATOM 731 C C . ASP A 1 94 ? 8.808 11.826 -14.005 1.00 95.81 94 ASP A C 1
ATOM 733 O O . ASP A 1 94 ? 7.985 11.112 -14.582 1.00 95.81 94 ASP A O 1
ATOM 737 N N . ASP A 1 95 ? 8.446 12.708 -13.075 1.00 96.56 95 ASP A N 1
ATOM 738 C CA . ASP A 1 95 ? 7.055 12.945 -12.703 1.00 96.56 95 ASP A CA 1
ATOM 739 C C . ASP A 1 95 ? 6.402 13.873 -13.734 1.00 96.56 95 ASP A C 1
ATOM 741 O O . ASP A 1 95 ? 6.405 15.098 -13.586 1.00 96.56 95 ASP A O 1
ATOM 745 N N . SER A 1 96 ? 5.900 13.279 -14.816 1.00 96.94 96 SER A N 1
ATOM 746 C CA . SER A 1 96 ? 5.328 13.987 -15.959 1.00 96.94 96 SER A CA 1
ATOM 747 C C . SER A 1 96 ? 3.815 13.809 -16.085 1.00 96.94 96 SER A C 1
ATOM 749 O O . SER A 1 96 ? 3.227 12.849 -15.583 1.00 96.94 96 SER A O 1
ATOM 751 N N . ASP A 1 97 ? 3.170 14.712 -16.827 1.00 97.44 97 ASP A N 1
ATOM 752 C CA . ASP A 1 97 ? 1.735 14.622 -17.131 1.00 97.44 97 ASP A CA 1
ATOM 753 C C . ASP A 1 97 ? 1.380 13.343 -17.902 1.00 97.44 97 ASP A C 1
ATOM 755 O O . ASP A 1 97 ? 0.315 12.764 -17.691 1.00 97.44 97 ASP A O 1
ATOM 759 N N . SER A 1 98 ? 2.286 12.885 -18.770 1.00 96.69 98 SER A N 1
ATOM 760 C CA . SER A 1 98 ? 2.164 11.638 -19.533 1.00 96.69 98 SER A CA 1
ATOM 761 C C . SER A 1 98 ? 2.114 10.432 -18.594 1.00 96.69 98 SER A C 1
ATOM 763 O O . SER A 1 98 ? 1.168 9.642 -18.653 1.00 96.69 98 SER A O 1
ATOM 765 N N . LEU A 1 99 ? 3.058 10.350 -17.646 1.00 97.19 99 LEU A N 1
ATOM 766 C CA . LEU A 1 99 ? 3.070 9.299 -16.631 1.00 97.19 99 LEU A CA 1
ATOM 767 C C . LEU A 1 99 ? 1.815 9.361 -15.753 1.00 97.19 99 LEU A C 1
ATOM 769 O O . LEU A 1 99 ? 1.137 8.348 -15.606 1.00 97.19 99 LEU A O 1
ATOM 773 N N . ARG A 1 100 ? 1.468 10.542 -15.219 1.00 97.69 100 ARG A N 1
ATOM 774 C CA . ARG A 1 100 ? 0.279 10.750 -14.368 1.00 97.69 100 ARG A CA 1
ATOM 775 C C . ARG A 1 100 ? -1.014 10.349 -15.070 1.00 97.69 100 ARG A C 1
ATOM 777 O O . ARG A 1 100 ? -1.852 9.687 -14.467 1.00 97.69 100 ARG A O 1
ATOM 784 N N . THR A 1 101 ? -1.174 10.737 -16.333 1.00 97.25 101 THR A N 1
ATOM 785 C CA . THR A 1 101 ? -2.350 10.382 -17.137 1.00 97.25 101 THR A CA 1
ATOM 786 C C . THR A 1 101 ? -2.405 8.877 -17.355 1.00 97.25 101 THR A C 1
ATOM 788 O O . THR A 1 101 ? -3.436 8.267 -17.091 1.00 97.25 101 THR A O 1
ATOM 791 N N . GLY A 1 102 ? -1.286 8.270 -17.760 1.00 96.75 102 GLY A N 1
ATOM 792 C CA . GLY A 1 102 ? -1.220 6.842 -18.045 1.00 96.75 102 GLY A CA 1
ATOM 793 C C . GLY A 1 102 ? -1.489 5.966 -16.823 1.00 96.75 102 GLY A C 1
ATOM 794 O O . GLY A 1 102 ? -2.250 5.013 -16.920 1.00 96.75 102 GLY A O 1
ATOM 795 N N . VAL A 1 103 ? -0.934 6.290 -15.649 1.00 96.94 103 VAL A N 1
ATOM 796 C CA . VAL A 1 103 ? -1.221 5.517 -14.423 1.00 96.94 103 VAL A CA 1
ATOM 797 C C . VAL A 1 103 ? -2.655 5.736 -13.927 1.00 96.94 103 VAL A C 1
ATOM 799 O O . VAL A 1 103 ? -3.253 4.820 -13.365 1.00 96.94 103 VAL A O 1
ATOM 802 N N . ASN A 1 104 ? -3.244 6.910 -14.176 1.00 96.62 104 ASN A N 1
ATOM 803 C CA . ASN A 1 104 ? -4.631 7.198 -13.814 1.00 96.62 104 ASN A CA 1
ATOM 804 C C . ASN A 1 104 ? -5.643 6.372 -14.628 1.00 96.62 104 ASN A C 1
ATOM 806 O O . ASN A 1 104 ? -6.730 6.101 -14.130 1.00 96.62 104 ASN A O 1
ATOM 810 N N . GLU A 1 105 ? -5.293 5.896 -15.829 1.00 95.81 105 GLU A N 1
ATOM 811 C CA . GLU A 1 105 ? -6.110 4.908 -16.564 1.00 95.81 105 GLU A CA 1
ATOM 812 C C . GLU A 1 105 ? -6.247 3.568 -15.811 1.00 95.81 105 GLU A C 1
ATOM 814 O O . GLU A 1 105 ? -7.151 2.787 -16.098 1.00 95.81 105 GLU A O 1
ATOM 819 N N . PHE A 1 106 ? -5.379 3.324 -14.823 1.00 94.06 106 PHE A N 1
ATOM 820 C CA . PHE A 1 106 ? -5.385 2.165 -13.926 1.00 94.06 106 PHE A CA 1
ATOM 821 C C . PHE A 1 106 ? -5.834 2.526 -12.496 1.00 94.06 106 PHE A C 1
ATOM 823 O O . PHE A 1 106 ? -5.510 1.797 -11.551 1.00 94.06 106 PHE A O 1
ATOM 830 N N . ASP A 1 107 ? -6.541 3.649 -12.331 1.00 95.56 107 ASP A N 1
ATOM 831 C CA . ASP A 1 107 ? -7.068 4.183 -11.064 1.00 95.56 107 ASP A CA 1
ATOM 832 C C . ASP A 1 107 ? -5.994 4.583 -10.034 1.00 95.56 107 ASP A C 1
ATOM 834 O O . ASP A 1 107 ? -6.264 4.697 -8.834 1.00 95.56 107 ASP A O 1
ATOM 838 N N . PHE A 1 108 ? -4.756 4.805 -10.483 1.00 96.12 108 PHE A N 1
ATOM 839 C CA . PHE A 1 108 ? -3.685 5.295 -9.621 1.00 96.12 108 PHE A CA 1
ATOM 840 C C . PHE A 1 108 ? -3.663 6.825 -9.556 1.00 96.12 108 PHE A C 1
ATOM 842 O O . PHE A 1 108 ? -3.689 7.515 -10.571 1.00 96.12 108 PHE A O 1
ATOM 849 N N . ILE A 1 109 ? -3.515 7.352 -8.343 1.00 95.44 109 ILE A N 1
ATOM 850 C CA . ILE A 1 109 ? -3.321 8.774 -8.051 1.00 95.44 109 ILE A CA 1
ATOM 851 C C . ILE A 1 109 ? -1.942 9.013 -7.421 1.00 95.44 109 ILE A C 1
ATOM 853 O O . ILE A 1 109 ? -1.369 8.085 -6.848 1.00 95.44 109 ILE A O 1
ATOM 857 N N . PRO A 1 110 ? -1.390 10.238 -7.481 1.00 95.50 110 PRO A N 1
ATOM 858 C CA . PRO A 1 110 ? -0.104 10.546 -6.859 1.00 95.50 110 PRO A CA 1
ATOM 859 C C . PRO A 1 110 ? -0.068 10.198 -5.364 1.00 95.50 110 PRO A C 1
ATOM 861 O O . PRO A 1 110 ? -1.038 10.425 -4.634 1.00 95.50 110 PRO A O 1
ATOM 864 N N . ALA A 1 111 ? 1.064 9.670 -4.906 1.00 93.25 111 ALA A N 1
ATOM 865 C CA . ALA A 1 111 ? 1.303 9.295 -3.518 1.00 93.25 111 ALA A CA 1
ATOM 866 C C . ALA A 1 111 ? 2.677 9.779 -3.045 1.00 93.25 111 ALA A C 1
ATOM 868 O O . ALA A 1 111 ? 3.545 10.141 -3.840 1.00 93.25 111 ALA A O 1
ATOM 869 N N . MET A 1 112 ? 2.892 9.757 -1.731 1.00 89.50 112 MET A N 1
ATOM 870 C CA . MET A 1 112 ? 4.215 10.026 -1.180 1.00 89.50 112 MET A CA 1
ATOM 871 C C . MET A 1 112 ? 5.153 8.847 -1.465 1.00 89.50 112 MET A C 1
ATOM 873 O O . MET A 1 112 ? 4.836 7.685 -1.180 1.00 89.50 112 MET A O 1
ATOM 877 N N . ALA A 1 113 ? 6.319 9.156 -2.027 1.00 89.00 113 ALA A N 1
ATOM 878 C CA . ALA A 1 113 ? 7.376 8.181 -2.238 1.00 89.00 113 ALA A CA 1
ATOM 879 C C . ALA A 1 113 ? 7.915 7.686 -0.890 1.00 89.00 113 ALA A C 1
ATOM 881 O O . ALA A 1 113 ? 8.325 8.487 -0.051 1.00 89.00 113 ALA A O 1
ATOM 882 N N . THR A 1 114 ? 7.930 6.365 -0.693 1.00 83.19 114 THR A N 1
ATOM 883 C CA . THR A 1 114 ? 8.567 5.752 0.487 1.00 83.19 114 THR A CA 1
ATOM 884 C C . THR A 1 114 ? 10.088 5.726 0.329 1.00 83.19 114 THR A C 1
ATOM 886 O O . THR A 1 114 ? 10.824 5.781 1.312 1.00 83.19 114 THR A O 1
ATOM 889 N N . TRP A 1 115 ? 10.568 5.671 -0.916 1.00 87.19 115 TRP A N 1
ATOM 890 C CA . TRP A 1 115 ? 11.971 5.439 -1.240 1.00 87.19 115 TRP A CA 1
ATOM 891 C C . TRP A 1 115 ? 12.588 6.658 -1.937 1.00 87.19 115 TRP A C 1
ATOM 893 O O . TRP A 1 115 ? 11.997 7.179 -2.891 1.00 87.19 115 TRP A O 1
ATOM 903 N N . PRO A 1 116 ? 13.775 7.128 -1.506 1.00 87.62 116 PRO A N 1
ATOM 904 C CA . PRO A 1 116 ? 14.469 8.224 -2.175 1.00 87.62 116 PRO A CA 1
ATOM 905 C C . PRO A 1 116 ? 14.705 7.936 -3.660 1.00 87.62 116 PRO A C 1
ATOM 907 O O . PRO A 1 116 ? 15.099 6.831 -4.025 1.00 87.62 116 PRO A O 1
ATOM 910 N N . GLY A 1 117 ? 14.493 8.943 -4.510 1.00 89.38 117 GLY A N 1
ATOM 911 C CA . GLY A 1 117 ? 14.682 8.810 -5.959 1.00 89.38 117 GLY A CA 1
ATOM 912 C C . GLY A 1 117 ? 13.578 8.027 -6.675 1.00 89.38 117 GLY A C 1
ATOM 913 O O . GLY A 1 117 ? 13.771 7.634 -7.823 1.00 89.38 117 GLY A O 1
ATOM 914 N N . THR A 1 118 ? 12.440 7.800 -6.013 1.00 94.56 118 THR A N 1
ATOM 915 C CA . THR A 1 118 ? 11.264 7.167 -6.622 1.00 94.56 118 THR A CA 1
ATOM 916 C C . THR A 1 118 ? 10.101 8.140 -6.734 1.00 94.56 118 THR A C 1
ATOM 918 O O . THR A 1 118 ? 9.998 9.099 -5.967 1.00 94.56 118 THR A O 1
ATOM 921 N N . ILE A 1 119 ? 9.215 7.875 -7.689 1.00 96.31 119 ILE A N 1
ATOM 922 C CA . ILE A 1 119 ? 7.906 8.524 -7.793 1.00 96.31 119 ILE A CA 1
ATOM 923 C C . ILE A 1 119 ? 6.864 7.477 -7.447 1.00 96.31 119 ILE A C 1
ATOM 925 O O . ILE A 1 119 ? 6.924 6.361 -7.964 1.00 96.31 119 ILE A O 1
ATOM 929 N N . ALA A 1 120 ? 5.914 7.825 -6.585 1.00 96.56 120 ALA A N 1
ATOM 930 C CA . ALA A 1 120 ? 4.912 6.883 -6.125 1.00 96.56 120 ALA A CA 1
ATOM 931 C C . ALA A 1 120 ? 3.501 7.273 -6.547 1.00 96.56 120 ALA A C 1
ATOM 933 O O . ALA A 1 120 ? 3.117 8.444 -6.552 1.00 96.56 120 ALA A O 1
ATOM 934 N N . PHE A 1 121 ? 2.709 6.246 -6.820 1.00 96.88 121 PHE A N 1
ATOM 935 C CA . PHE A 1 121 ? 1.282 6.358 -7.054 1.00 96.88 121 PHE A CA 1
ATOM 936 C C . PHE A 1 121 ? 0.547 5.288 -6.256 1.00 96.88 121 PHE A C 1
ATOM 938 O O . PHE A 1 121 ? 1.072 4.196 -6.045 1.00 96.88 121 PHE A O 1
ATOM 945 N N . ARG A 1 122 ? -0.675 5.583 -5.817 1.00 95.81 122 ARG A N 1
ATOM 946 C CA . ARG A 1 122 ? -1.524 4.661 -5.058 1.00 95.81 122 ARG A CA 1
ATOM 947 C C . ARG A 1 122 ? -2.910 4.542 -5.671 1.00 95.81 122 ARG A C 1
ATOM 949 O O . ARG A 1 122 ? -3.416 5.513 -6.222 1.00 95.81 122 ARG A O 1
ATOM 956 N N . ARG A 1 123 ? -3.550 3.391 -5.506 1.00 94.50 123 ARG A N 1
ATOM 957 C CA . ARG A 1 123 ? -4.985 3.227 -5.738 1.00 94.50 123 ARG A CA 1
ATOM 958 C C . ARG A 1 123 ? -5.749 3.597 -4.472 1.00 94.50 123 ARG A C 1
ATOM 960 O O . ARG A 1 123 ? -5.440 3.056 -3.406 1.00 94.50 123 ARG A O 1
ATOM 967 N N . PRO A 1 124 ? -6.735 4.500 -4.555 1.00 91.75 124 PRO A N 1
ATOM 968 C CA . PRO A 1 124 ? -7.687 4.709 -3.474 1.00 91.75 124 PRO A CA 1
ATOM 969 C C . PRO A 1 124 ? -8.374 3.394 -3.084 1.00 91.75 124 PRO A C 1
ATOM 971 O O . PRO A 1 124 ? -8.658 2.549 -3.935 1.00 91.75 124 PRO A O 1
ATOM 974 N N . LEU A 1 125 ? -8.627 3.201 -1.788 1.00 90.94 125 LEU A N 1
ATOM 975 C CA . LEU A 1 125 ? -9.142 1.930 -1.277 1.00 90.94 125 LEU A CA 1
ATOM 976 C C . LEU A 1 125 ? -10.540 1.594 -1.827 1.00 90.94 125 LEU A C 1
ATOM 978 O O . LEU A 1 125 ? -10.866 0.425 -2.011 1.00 90.94 125 LEU A O 1
ATOM 982 N N . ASP A 1 126 ? -11.350 2.611 -2.115 1.00 87.75 126 ASP A N 1
ATOM 983 C CA . ASP A 1 126 ? -12.682 2.493 -2.718 1.00 87.75 126 ASP A CA 1
ATOM 984 C C . ASP A 1 126 ? -12.660 2.053 -4.192 1.00 87.75 126 ASP A C 1
ATOM 986 O O . ASP A 1 126 ? -13.674 1.560 -4.687 1.00 87.75 126 ASP A O 1
ATOM 990 N N . MET A 1 127 ? -11.508 2.150 -4.862 1.00 88.81 127 MET A N 1
ATOM 991 C CA . MET A 1 127 ? -11.291 1.622 -6.215 1.00 88.81 127 MET A CA 1
ATOM 992 C C . MET A 1 127 ? -10.845 0.152 -6.213 1.00 88.81 127 MET A C 1
ATOM 994 O O . MET A 1 127 ? -10.913 -0.526 -7.242 1.00 88.81 127 MET A O 1
ATOM 998 N N . LEU A 1 128 ? -10.412 -0.388 -5.066 1.00 88.81 128 LEU A N 1
ATOM 999 C CA . LEU A 1 128 ? -10.039 -1.797 -4.956 1.00 88.81 128 LEU A CA 1
ATOM 1000 C C . LEU A 1 128 ? -11.281 -2.690 -4.840 1.00 88.81 128 LEU A C 1
ATOM 1002 O O . LEU A 1 128 ? -12.240 -2.413 -4.117 1.00 88.81 128 LEU A O 1
ATOM 1006 N N . ARG A 1 129 ? -11.259 -3.830 -5.536 1.00 85.12 129 ARG A N 1
ATOM 1007 C CA . ARG A 1 129 ? -12.368 -4.793 -5.514 1.00 85.12 129 ARG A CA 1
ATOM 1008 C C . ARG A 1 129 ? -12.306 -5.672 -4.268 1.00 85.12 129 ARG A C 1
ATOM 1010 O O . ARG A 1 129 ? -11.239 -6.137 -3.881 1.00 85.12 129 ARG A O 1
ATOM 1017 N N . ASN A 1 130 ? -13.476 -5.992 -3.711 1.00 88.06 130 ASN A N 1
ATOM 1018 C CA . ASN A 1 130 ? -13.643 -6.949 -2.608 1.00 88.06 130 ASN A CA 1
ATOM 1019 C C . ASN A 1 130 ? -12.862 -6.601 -1.324 1.00 88.06 130 ASN A C 1
ATOM 1021 O O . ASN A 1 130 ? -12.416 -7.508 -0.623 1.00 88.06 130 ASN A O 1
ATOM 1025 N N . VAL A 1 131 ? -12.709 -5.313 -0.999 1.00 93.12 131 VAL A N 1
ATOM 1026 C CA . VAL A 1 131 ? -12.077 -4.877 0.257 1.00 93.12 131 VAL A CA 1
ATOM 1027 C C . VAL A 1 131 ? -12.968 -5.254 1.451 1.00 93.12 131 VAL A C 1
ATOM 1029 O O . VAL A 1 131 ? -14.099 -4.763 1.546 1.00 93.12 131 VAL A O 1
ATOM 1032 N N . PRO A 1 132 ? -12.502 -6.112 2.379 1.00 95.31 132 PRO A N 1
ATOM 1033 C CA . PRO A 1 132 ? -13.254 -6.470 3.573 1.00 95.31 132 PRO A CA 1
ATOM 1034 C C . PRO A 1 132 ? -13.550 -5.252 4.451 1.00 95.31 132 PRO A C 1
ATOM 1036 O O . PRO A 1 132 ? -12.692 -4.394 4.663 1.00 95.31 132 PRO A O 1
ATOM 1039 N N . ARG A 1 133 ? -14.763 -5.211 5.009 1.00 96.75 133 ARG A N 1
ATOM 1040 C CA . ARG A 1 133 ? -15.191 -4.216 5.999 1.00 96.75 133 ARG A CA 1
ATOM 1041 C C . ARG A 1 133 ? -15.228 -4.887 7.370 1.00 96.75 133 ARG A C 1
ATOM 1043 O O . ARG A 1 133 ? -16.071 -5.747 7.615 1.00 96.75 133 ARG A O 1
ATOM 1050 N N . LEU A 1 134 ? -14.292 -4.527 8.239 1.00 97.75 134 LEU A N 1
ATOM 1051 C CA . LEU A 1 134 ? -14.114 -5.118 9.563 1.00 97.75 134 LEU A CA 1
ATOM 1052 C C . LEU A 1 134 ? -14.757 -4.211 10.612 1.00 97.75 134 LEU A C 1
ATOM 1054 O O . LEU A 1 134 ? -14.402 -3.040 10.733 1.00 97.75 134 LEU A O 1
ATOM 1058 N N . HIS A 1 135 ? -15.718 -4.740 11.363 1.00 97.62 135 HIS A N 1
ATOM 1059 C CA . HIS A 1 135 ? -16.513 -3.948 12.299 1.00 97.62 135 HIS A CA 1
ATOM 1060 C C . HIS A 1 135 ? -15.956 -4.008 13.721 1.00 97.62 135 HIS A C 1
ATOM 1062 O O . HIS A 1 135 ? -15.834 -5.082 14.301 1.00 97.62 135 HIS A O 1
ATOM 1068 N N . LEU A 1 136 ? -15.705 -2.837 14.298 1.00 97.94 136 LEU A N 1
ATOM 1069 C CA . LEU A 1 136 ? -15.271 -2.632 15.673 1.00 97.94 136 LEU A CA 1
ATOM 1070 C C . LEU A 1 136 ? -16.449 -2.063 16.471 1.00 97.94 136 LEU A C 1
ATOM 1072 O O . LEU A 1 136 ? -16.913 -0.958 16.187 1.00 97.94 136 LEU A O 1
ATOM 1076 N N . ASP A 1 137 ? -16.948 -2.802 17.462 1.00 96.31 137 ASP A N 1
ATOM 1077 C CA . ASP A 1 137 ? -18.032 -2.318 18.325 1.00 96.31 137 ASP A CA 1
ATOM 1078 C C . ASP A 1 137 ? -17.481 -1.645 19.587 1.00 96.31 137 ASP A C 1
ATOM 1080 O O . ASP A 1 137 ? -16.887 -2.302 20.444 1.00 96.31 137 ASP A O 1
ATOM 1084 N N . ALA A 1 138 ? -17.705 -0.334 19.704 1.00 97.00 138 ALA A N 1
ATOM 1085 C CA . ALA A 1 138 ? -17.264 0.471 20.837 1.00 97.00 138 ALA A CA 1
ATOM 1086 C C . ALA A 1 138 ? -18.250 0.494 22.016 1.00 97.00 138 ALA A C 1
ATOM 1088 O O . ALA A 1 138 ? -17.976 1.162 23.016 1.00 97.00 138 ALA A O 1
ATOM 1089 N N . SER A 1 139 ? -19.372 -0.235 21.937 1.00 95.56 139 SER A N 1
ATOM 1090 C CA . SER A 1 139 ? -20.450 -0.216 22.939 1.00 95.56 139 SER A CA 1
ATOM 1091 C C . SER A 1 139 ? -19.968 -0.442 24.379 1.00 95.56 139 SER A C 1
ATOM 1093 O O . SER A 1 139 ? -20.513 0.155 25.309 1.00 95.56 139 SER A O 1
ATOM 1095 N N . ASN A 1 140 ? -18.914 -1.245 24.557 1.00 95.88 140 ASN A N 1
ATOM 1096 C CA . ASN A 1 140 ? -18.369 -1.639 25.858 1.00 95.88 140 ASN A CA 1
ATOM 1097 C C . ASN A 1 140 ? -16.948 -1.122 26.142 1.00 95.88 140 ASN A C 1
ATOM 1099 O O . ASN A 1 140 ? -16.352 -1.531 27.140 1.00 95.88 140 ASN A O 1
ATOM 1103 N N . TRP A 1 141 ? -16.394 -0.239 25.307 1.00 98.12 141 TRP A N 1
ATOM 1104 C CA . TRP A 1 141 ? -15.038 0.277 25.508 1.00 98.12 141 TRP A CA 1
ATOM 1105 C C . TRP A 1 141 ? -14.972 1.254 26.688 1.00 98.12 141 TRP A C 1
ATOM 1107 O O . TRP A 1 141 ? -15.662 2.275 26.734 1.00 98.12 141 TRP A O 1
ATOM 1117 N N . LYS A 1 142 ? -14.096 0.955 27.647 1.00 97.69 142 LYS A N 1
ATOM 1118 C CA . LYS A 1 142 ? -13.843 1.721 28.875 1.00 97.69 142 LYS A CA 1
ATOM 1119 C C . LYS A 1 142 ? -12.409 2.233 28.955 1.00 97.69 142 LYS A C 1
ATOM 1121 O O . LYS A 1 142 ? -12.178 3.254 29.599 1.00 97.69 142 LYS A O 1
ATOM 1126 N N . LYS A 1 143 ? -11.460 1.549 28.321 1.00 97.62 143 LYS A N 1
ATOM 1127 C CA . LYS A 1 143 ? -10.030 1.883 28.311 1.00 97.62 143 LYS A CA 1
ATOM 1128 C C . LYS A 1 143 ? -9.396 1.554 26.959 1.00 97.62 143 LYS A C 1
ATOM 1130 O O . LYS A 1 143 ? -9.981 0.856 26.136 1.00 97.62 143 LYS A O 1
ATOM 1135 N N . LYS A 1 144 ? -8.164 2.025 26.752 1.00 96.94 144 LYS A N 1
ATOM 1136 C CA . LYS A 1 144 ? -7.387 1.815 25.515 1.00 96.94 144 LYS A CA 1
ATOM 1137 C C . LYS A 1 144 ? -7.230 0.337 25.144 1.00 96.94 144 LYS A C 1
ATOM 1139 O O . LYS A 1 144 ? -7.270 -0.008 23.968 1.00 96.94 144 LYS A O 1
ATOM 1144 N N . ASP A 1 145 ? -7.094 -0.534 26.144 1.00 96.81 145 ASP A N 1
ATOM 1145 C CA . ASP A 1 145 ? -6.966 -1.979 25.927 1.00 96.81 145 ASP A CA 1
ATOM 1146 C C . ASP A 1 145 ? -8.161 -2.583 25.192 1.00 96.81 145 ASP A C 1
ATOM 1148 O O . ASP A 1 145 ? -7.954 -3.476 24.377 1.00 96.81 145 ASP A O 1
ATOM 1152 N N . ASP A 1 146 ? -9.376 -2.093 25.450 1.00 97.94 146 ASP A N 1
ATOM 1153 C CA . ASP A 1 146 ? -10.598 -2.648 24.856 1.00 97.94 146 ASP A CA 1
ATOM 1154 C C . ASP A 1 146 ? -10.635 -2.380 23.339 1.00 97.94 146 ASP A C 1
ATOM 1156 O O . ASP A 1 146 ? -11.164 -3.171 22.559 1.00 97.94 146 ASP A O 1
ATOM 1160 N N . ILE A 1 147 ? -10.008 -1.277 22.913 1.00 97.94 147 ILE A N 1
ATOM 1161 C CA . ILE A 1 147 ? -9.857 -0.879 21.510 1.00 97.94 147 ILE A CA 1
ATOM 1162 C C . ILE A 1 147 ? -8.884 -1.830 20.811 1.00 97.94 147 ILE A C 1
ATOM 1164 O O . ILE A 1 147 ? -9.208 -2.371 19.756 1.00 97.94 147 ILE A O 1
ATOM 1168 N N . TYR A 1 148 ? -7.716 -2.078 21.420 1.00 97.88 148 TYR A N 1
ATOM 1169 C CA . TYR A 1 148 ? -6.751 -3.050 20.901 1.00 97.88 148 TYR A CA 1
ATOM 1170 C C . TYR A 1 148 ? -7.331 -4.461 20.856 1.00 97.88 148 TYR A C 1
ATOM 1172 O O . TYR A 1 148 ? -7.129 -5.161 19.877 1.00 97.88 148 TYR A O 1
ATOM 1180 N N . GLU A 1 149 ? -8.065 -4.883 21.884 1.00 97.12 149 GLU A N 1
ATOM 1181 C CA . GLU A 1 149 ? -8.690 -6.207 21.919 1.00 97.12 149 GLU A CA 1
ATOM 1182 C C . GLU A 1 149 ? -9.739 -6.367 20.819 1.00 97.12 149 GLU A C 1
ATOM 1184 O O . GLU A 1 149 ? -9.750 -7.388 20.133 1.00 97.12 149 GLU A O 1
ATOM 1189 N N . SER A 1 150 ? -10.566 -5.345 20.588 1.00 97.62 150 SER A N 1
ATOM 1190 C CA . SER A 1 150 ? -11.521 -5.333 19.477 1.00 97.62 150 SER A CA 1
ATOM 1191 C C . SER A 1 150 ? -10.807 -5.393 18.120 1.00 97.62 150 SER A C 1
ATOM 1193 O O . SER A 1 150 ? -11.146 -6.228 17.281 1.00 97.62 150 SER A O 1
ATOM 1195 N N . LEU A 1 151 ? -9.754 -4.589 17.937 1.00 97.81 151 LEU A N 1
ATOM 1196 C CA . LEU A 1 151 ? -8.941 -4.569 16.718 1.00 97.81 151 LEU A CA 1
ATOM 1197 C C . LEU A 1 151 ? -8.256 -5.914 16.450 1.00 97.81 151 LEU A C 1
ATOM 1199 O O . LEU A 1 151 ? -8.378 -6.471 15.364 1.00 97.81 151 LEU A O 1
ATOM 1203 N N . PHE A 1 152 ? -7.582 -6.472 17.449 1.00 97.50 152 PHE A N 1
ATOM 1204 C CA . PHE A 1 152 ? -6.885 -7.752 17.340 1.00 97.50 152 PHE A CA 1
ATOM 1205 C C . PHE A 1 152 ? -7.839 -8.914 17.115 1.00 97.50 152 PHE A C 1
ATOM 1207 O O . PHE A 1 152 ? -7.505 -9.847 16.390 1.00 97.50 152 PHE A O 1
ATOM 1214 N N . THR A 1 153 ? -9.049 -8.842 17.667 1.00 97.31 153 THR A N 1
ATOM 1215 C CA . THR A 1 153 ? -10.081 -9.847 17.405 1.00 97.31 153 THR A CA 1
ATOM 1216 C C . THR A 1 153 ? -10.474 -9.857 15.930 1.00 97.31 153 THR A C 1
ATOM 1218 O O . THR A 1 153 ? -10.497 -10.925 15.322 1.00 97.31 153 THR A O 1
ATOM 1221 N N . VAL A 1 154 ? -10.747 -8.693 15.325 1.00 97.88 154 VAL A N 1
ATOM 1222 C CA . VAL A 1 154 ? -11.172 -8.639 13.912 1.00 97.88 154 VAL A CA 1
ATOM 1223 C C . VAL A 1 154 ? -10.034 -8.900 12.928 1.00 97.88 154 VAL A C 1
ATOM 1225 O O . VAL A 1 154 ? -10.286 -9.421 11.844 1.00 97.88 154 VAL A O 1
ATOM 1228 N N . LEU A 1 155 ? -8.793 -8.574 13.298 1.00 97.19 155 LEU A N 1
ATOM 1229 C CA . LEU A 1 155 ? -7.602 -8.876 12.499 1.00 97.19 155 LEU A CA 1
ATOM 1230 C C . LEU A 1 155 ? -7.105 -10.317 12.691 1.00 97.19 155 LEU A C 1
ATOM 1232 O O . LEU A 1 155 ? -6.263 -10.787 11.926 1.00 97.19 155 LEU A O 1
ATOM 1236 N N . GLY A 1 156 ? -7.613 -11.027 13.702 1.00 97.38 156 GLY A N 1
ATOM 1237 C CA . GLY A 1 156 ? -7.103 -12.336 14.101 1.00 97.38 156 GLY A CA 1
ATOM 1238 C C . GLY A 1 156 ? -5.639 -12.278 14.539 1.00 97.38 156 GLY A C 1
ATOM 1239 O O . GLY A 1 156 ? -4.855 -13.154 14.179 1.00 97.38 156 GLY A O 1
ATOM 1240 N N . SER A 1 157 ? -5.254 -11.225 15.264 1.00 96.81 157 SER A N 1
ATOM 1241 C CA . SER A 1 157 ? -3.890 -11.040 15.758 1.00 96.81 157 SER A CA 1
ATOM 1242 C C . SER A 1 157 ? -3.558 -12.055 16.865 1.00 96.81 157 SER A C 1
ATOM 1244 O O . SER A 1 157 ? -4.424 -12.418 17.668 1.00 96.81 157 SER A O 1
ATOM 1246 N N . PRO A 1 158 ? -2.297 -12.504 16.966 1.00 95.56 158 PRO A N 1
ATOM 1247 C CA . PRO A 1 158 ? -1.870 -13.444 17.993 1.00 95.56 158 PRO A CA 1
ATOM 1248 C C . PRO A 1 158 ? -1.858 -12.809 19.389 1.00 95.56 158 PRO A C 1
ATOM 1250 O O . PRO A 1 158 ? -1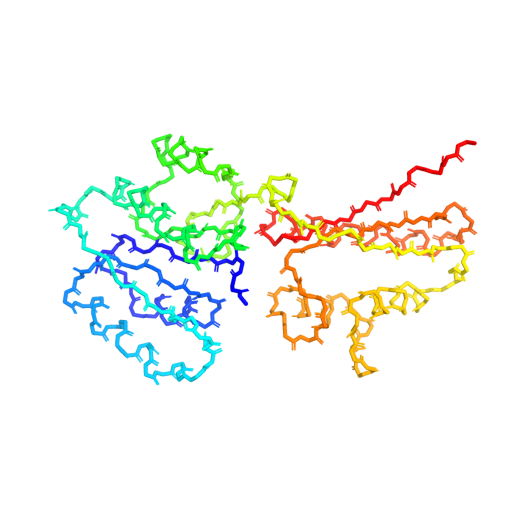.661 -11.608 19.553 1.00 95.56 158 PRO A O 1
ATOM 1253 N N . SER A 1 159 ? -1.972 -13.633 20.433 1.00 94.62 159 SER A N 1
ATOM 1254 C CA . SER A 1 159 ? -2.025 -13.157 21.826 1.00 94.62 159 SER A CA 1
ATOM 1255 C C . SER A 1 159 ? -0.756 -12.440 22.306 1.00 94.62 159 SER A C 1
ATOM 1257 O O . SER A 1 159 ? -0.800 -11.736 23.311 1.00 94.62 159 SER A O 1
ATOM 1259 N N . TRP A 1 160 ? 0.379 -12.641 21.629 1.00 94.75 160 TRP A N 1
ATOM 1260 C CA . TRP A 1 160 ? 1.652 -11.975 21.928 1.00 94.75 160 TRP A CA 1
ATOM 1261 C C . TRP A 1 160 ? 1.800 -10.609 21.242 1.00 94.75 160 TRP A C 1
ATOM 1263 O O . TRP A 1 160 ? 2.815 -9.941 21.438 1.00 94.75 160 TRP A O 1
ATOM 1273 N N . HIS A 1 161 ? 0.820 -10.186 20.441 1.00 94.88 161 HIS A N 1
ATOM 1274 C CA . HIS A 1 161 ? 0.884 -8.927 19.714 1.00 94.88 161 HIS A CA 1
ATOM 1275 C C . HIS A 1 161 ? 0.960 -7.725 20.667 1.00 94.88 161 HIS A C 1
ATOM 1277 O O . HIS A 1 161 ? 0.127 -7.554 21.561 1.00 94.88 161 HIS A O 1
ATOM 1283 N N . GLY A 1 162 ? 1.949 -6.852 20.459 1.00 95.81 162 GLY A N 1
ATOM 1284 C CA . GLY A 1 162 ? 2.119 -5.644 21.265 1.00 95.81 162 GLY A CA 1
ATOM 1285 C C . GLY A 1 162 ? 0.948 -4.667 21.105 1.00 95.81 162 GLY A C 1
ATOM 1286 O O . GLY A 1 162 ? 0.477 -4.435 19.996 1.00 95.81 162 GLY A O 1
ATOM 1287 N N . LYS A 1 163 ? 0.493 -4.057 22.206 1.00 96.62 163 LYS A N 1
ATOM 1288 C CA . LYS A 1 163 ? -0.572 -3.033 22.226 1.00 96.62 163 LYS A CA 1
ATOM 1289 C C . LYS A 1 163 ? 0.010 -1.618 22.062 1.00 96.62 163 LYS A C 1
ATOM 1291 O O . LYS A 1 163 ? -0.051 -0.799 22.978 1.00 96.62 163 LYS A O 1
ATOM 1296 N N . SER A 1 164 ? 0.640 -1.346 20.919 1.00 97.31 164 SER A N 1
ATOM 1297 C CA . SER A 1 164 ? 1.227 -0.036 20.588 1.00 97.31 164 SER A CA 1
ATOM 1298 C C . SER A 1 164 ? 1.081 0.292 19.099 1.00 97.31 164 SER A C 1
ATOM 1300 O O . SER A 1 164 ? 0.978 -0.612 18.275 1.00 97.31 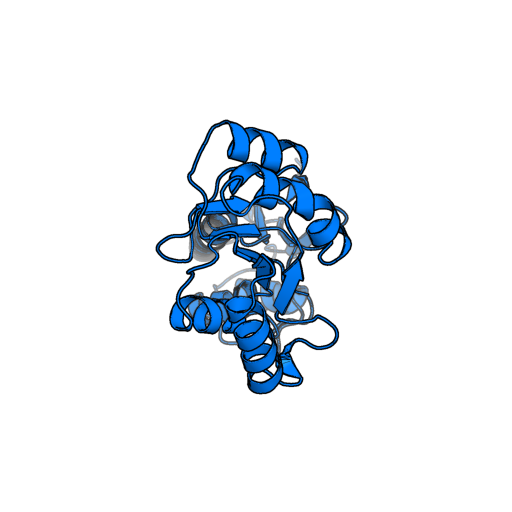164 SER A O 1
ATOM 1302 N N . PHE A 1 165 ? 1.136 1.577 18.729 1.00 97.06 165 PHE A N 1
ATOM 1303 C CA . PHE A 1 165 ? 1.129 1.984 17.315 1.00 97.06 165 PHE A CA 1
ATOM 1304 C C . PHE A 1 165 ? 2.353 1.493 16.536 1.00 97.06 165 PHE A C 1
ATOM 1306 O O . PHE A 1 165 ? 2.224 1.199 15.355 1.00 97.06 165 PHE A O 1
ATOM 1313 N N . SER A 1 166 ? 3.510 1.321 17.186 1.00 96.44 166 SER A N 1
ATOM 1314 C CA . SER A 1 166 ? 4.668 0.682 16.542 1.00 96.44 166 SER A CA 1
ATOM 1315 C C . SER A 1 166 ? 4.362 -0.767 16.171 1.00 96.44 166 SER A C 1
ATOM 1317 O O . SER A 1 166 ? 4.582 -1.158 15.034 1.00 96.44 166 SER A O 1
ATOM 1319 N N . ALA A 1 167 ? 3.791 -1.544 17.098 1.00 95.38 167 ALA A N 1
ATOM 1320 C CA . ALA A 1 167 ? 3.428 -2.929 16.817 1.00 95.38 167 ALA A CA 1
ATOM 1321 C C . ALA A 1 167 ? 2.306 -3.023 15.769 1.00 95.38 167 ALA A C 1
ATOM 1323 O O . ALA A 1 167 ? 2.338 -3.904 14.916 1.00 95.38 167 ALA A O 1
ATOM 1324 N N . LEU A 1 168 ? 1.332 -2.100 15.794 1.00 95.69 168 LEU A N 1
ATOM 1325 C CA . LEU A 1 168 ? 0.328 -2.007 14.730 1.00 95.69 168 LEU A CA 1
ATOM 1326 C C . LEU A 1 168 ? 0.971 -1.731 13.376 1.00 95.69 168 LEU A C 1
ATOM 1328 O O . LEU A 1 168 ? 0.629 -2.408 12.413 1.00 95.69 168 LEU A O 1
ATOM 1332 N N . ASN A 1 169 ? 1.907 -0.783 13.305 1.00 94.44 169 ASN A N 1
ATOM 1333 C CA . ASN A 1 169 ? 2.612 -0.461 12.071 1.00 94.44 169 ASN A CA 1
ATOM 1334 C C . ASN A 1 169 ? 3.306 -1.694 11.493 1.00 94.44 169 ASN A C 1
ATOM 1336 O O . ASN A 1 169 ? 3.131 -1.984 10.315 1.00 94.44 169 ASN A O 1
ATOM 1340 N N . ASP A 1 170 ? 4.010 -2.457 12.329 1.00 91.88 170 ASP A N 1
ATOM 1341 C CA . ASP A 1 170 ? 4.664 -3.693 11.900 1.00 91.88 170 ASP A CA 1
ATOM 1342 C C . ASP A 1 170 ? 3.639 -4.690 11.339 1.00 91.88 170 ASP A C 1
ATOM 1344 O O . ASP A 1 170 ? 3.829 -5.253 10.266 1.00 91.88 170 ASP A O 1
ATOM 1348 N N . SER A 1 171 ? 2.498 -4.851 12.007 1.00 92.69 171 SER A N 1
ATOM 1349 C CA . SER A 1 171 ? 1.465 -5.807 11.592 1.00 92.69 171 SER A CA 1
ATOM 1350 C C . SER A 1 171 ? 0.632 -5.389 10.376 1.00 92.69 171 SER A C 1
ATOM 1352 O O . SER A 1 171 ? 0.018 -6.247 9.749 1.00 92.69 171 SER A O 1
ATOM 1354 N N . ILE A 1 172 ? 0.570 -4.091 10.065 1.00 93.38 172 ILE A N 1
ATOM 1355 C CA . ILE A 1 172 ? -0.221 -3.540 8.955 1.00 93.38 172 ILE A CA 1
ATOM 1356 C C . ILE A 1 172 ? 0.659 -3.326 7.724 1.00 93.38 172 ILE A C 1
ATOM 1358 O O . ILE A 1 172 ? 0.260 -3.681 6.621 1.00 93.38 172 ILE A O 1
ATOM 1362 N N . VAL A 1 173 ? 1.840 -2.731 7.903 1.00 88.25 173 VAL A N 1
ATOM 1363 C CA . VAL A 1 173 ? 2.725 -2.328 6.801 1.00 88.25 173 VAL A CA 1
ATOM 1364 C C . VAL A 1 173 ? 3.636 -3.481 6.394 1.00 88.25 173 VAL A C 1
ATOM 1366 O O . VAL A 1 173 ? 3.696 -3.816 5.212 1.00 88.25 173 VAL A O 1
ATOM 1369 N N . THR A 1 174 ? 4.317 -4.104 7.361 1.00 84.19 174 THR A N 1
ATOM 1370 C CA . THR A 1 174 ? 5.186 -5.266 7.104 1.00 84.19 174 THR A CA 1
ATOM 1371 C C . THR A 1 174 ? 4.354 -6.536 6.913 1.00 84.19 174 THR A C 1
ATOM 1373 O O . THR A 1 174 ? 4.687 -7.377 6.078 1.00 84.19 174 THR A O 1
ATOM 1376 N N . GLY A 1 175 ? 3.246 -6.655 7.652 1.00 86.94 175 GLY A N 1
ATOM 1377 C CA . GLY A 1 175 ? 2.304 -7.769 7.554 1.00 86.94 175 GLY A CA 1
ATOM 1378 C C . GLY A 1 175 ? 2.855 -9.077 8.127 1.00 86.94 175 GLY A C 1
ATOM 1379 O O . GLY A 1 175 ? 3.831 -9.098 8.878 1.00 86.94 175 GLY A O 1
ATOM 1380 N N . SER A 1 176 ? 2.219 -10.193 7.765 1.00 86.94 176 SER A N 1
ATOM 1381 C CA . SER A 1 176 ? 2.555 -11.563 8.200 1.00 86.94 176 SER A CA 1
ATOM 1382 C C . SER A 1 176 ? 2.413 -11.812 9.706 1.00 86.94 176 SER A C 1
ATOM 1384 O O . SER A 1 176 ? 2.968 -12.772 10.244 1.00 86.94 176 SER A O 1
ATOM 1386 N N . ILE A 1 177 ? 1.666 -10.949 10.391 1.00 92.62 177 ILE A N 1
ATOM 1387 C CA . ILE A 1 177 ? 1.376 -11.063 11.824 1.00 92.62 177 ILE A CA 1
ATOM 1388 C C . ILE A 1 177 ? -0.111 -11.351 12.042 1.00 92.62 177 ILE A C 1
ATOM 1390 O O . ILE A 1 177 ? -0.461 -12.117 12.940 1.00 92.62 177 ILE A O 1
ATOM 1394 N N . ASN A 1 178 ? -0.983 -10.743 11.239 1.00 94.88 178 ASN A N 1
ATOM 1395 C CA . ASN A 1 178 ? -2.427 -10.849 11.386 1.00 94.88 178 ASN A CA 1
ATOM 1396 C C . ASN A 1 178 ? -2.971 -11.995 10.525 1.00 94.88 178 ASN A C 1
ATOM 1398 O O . ASN A 1 178 ? -2.392 -12.366 9.508 1.00 94.88 178 ASN A O 1
ATOM 1402 N N . ALA A 1 179 ? -4.116 -12.558 10.909 1.00 95.38 179 ALA A N 1
ATOM 1403 C CA . ALA A 1 179 ? -4.816 -13.505 10.041 1.00 95.38 179 ALA A CA 1
ATOM 1404 C C . ALA A 1 179 ? -5.483 -12.787 8.854 1.00 95.38 179 ALA A C 1
ATOM 1406 O O . ALA A 1 179 ? -5.553 -13.329 7.750 1.00 95.38 179 ALA A O 1
ATOM 1407 N N . VAL A 1 180 ? -5.978 -11.566 9.087 1.00 94.81 180 VAL A N 1
ATOM 1408 C CA . VAL A 1 180 ? -6.515 -10.681 8.051 1.00 94.81 180 VAL A CA 1
ATOM 1409 C C . VAL A 1 180 ? -5.451 -9.663 7.667 1.00 94.81 180 VAL A C 1
ATOM 1411 O O . VAL A 1 180 ? -5.133 -8.753 8.428 1.00 94.81 180 VAL A O 1
ATOM 1414 N N . GLU A 1 181 ? -4.923 -9.823 6.461 1.00 92.88 181 GLU A N 1
ATOM 1415 C CA . GLU A 1 181 ? -3.951 -8.910 5.867 1.00 92.88 181 GLU A CA 1
ATOM 1416 C C . GLU A 1 181 ? -4.648 -7.858 5.000 1.00 92.88 181 GLU A C 1
ATOM 1418 O O . GLU A 1 181 ? -5.739 -8.086 4.465 1.00 92.88 181 GLU A O 1
ATOM 1423 N N . ILE A 1 182 ? -4.003 -6.703 4.848 1.00 93.50 182 ILE A N 1
ATOM 1424 C CA . ILE A 1 182 ? -4.454 -5.644 3.940 1.00 93.50 182 ILE A CA 1
ATOM 1425 C C . ILE A 1 182 ? -4.602 -6.168 2.492 1.00 93.50 182 ILE A C 1
ATOM 1427 O O . ILE A 1 182 ? -3.861 -7.064 2.068 1.00 93.50 182 ILE A O 1
ATOM 1431 N N . PRO A 1 183 ? -5.561 -5.638 1.706 1.00 94.75 183 PRO A N 1
ATOM 1432 C CA . PRO A 1 183 ? -6.378 -4.450 1.978 1.00 94.75 183 PRO A CA 1
ATOM 1433 C C . PRO A 1 183 ? -7.606 -4.698 2.874 1.00 94.75 183 PRO A C 1
ATOM 1435 O O . PRO A 1 183 ? -8.232 -5.748 2.762 1.00 94.75 183 PRO A O 1
ATOM 1438 N N . TYR A 1 184 ? -7.999 -3.721 3.707 1.00 96.38 184 TYR A N 1
ATOM 1439 C CA . TYR A 1 184 ? -9.275 -3.722 4.455 1.00 96.38 184 TYR A CA 1
ATOM 1440 C C . TYR A 1 184 ? -9.701 -2.323 4.939 1.00 96.38 184 TYR A C 1
ATOM 1442 O O . TYR A 1 184 ? -8.892 -1.404 5.064 1.00 96.38 184 TYR A O 1
ATOM 1450 N N . THR A 1 185 ? -10.984 -2.172 5.279 1.00 97.38 185 THR A N 1
ATOM 1451 C CA . THR A 1 185 ? -11.535 -0.988 5.957 1.00 97.38 185 THR A CA 1
ATOM 1452 C C . THR A 1 185 ? -12.006 -1.345 7.365 1.00 97.38 185 THR A C 1
ATOM 1454 O O . THR A 1 185 ? -12.824 -2.247 7.535 1.00 97.38 185 THR A O 1
ATOM 1457 N N . LEU A 1 186 ? -11.550 -0.603 8.370 1.00 98.06 186 LEU A N 1
ATOM 1458 C CA . LEU A 1 186 ? -12.022 -0.681 9.752 1.00 98.06 186 LEU A CA 1
ATOM 1459 C C . LEU A 1 186 ? -13.226 0.252 9.955 1.00 98.06 186 LEU A C 1
ATOM 1461 O O . LEU A 1 186 ? -13.170 1.429 9.606 1.00 98.06 186 LEU A O 1
ATOM 1465 N N . LEU A 1 187 ? -14.310 -0.243 10.548 1.00 98.00 187 LEU A N 1
ATOM 1466 C CA . LEU A 1 187 ? -15.526 0.533 10.808 1.00 98.00 187 LEU A CA 1
ATOM 1467 C C . LEU A 1 187 ? -15.858 0.521 12.295 1.00 98.00 187 LEU A C 1
ATOM 1469 O O . LEU A 1 187 ? -16.260 -0.510 12.832 1.00 98.00 187 LEU A O 1
ATOM 1473 N N . ILE A 1 188 ? -15.718 1.668 12.953 1.00 97.94 188 ILE A N 1
ATOM 1474 C CA . ILE A 1 188 ? -16.039 1.832 14.371 1.00 97.94 188 ILE A CA 1
ATOM 1475 C C . ILE A 1 188 ? -17.515 2.199 14.523 1.00 97.94 188 ILE A C 1
ATOM 1477 O O . ILE A 1 188 ? -17.975 3.191 13.961 1.00 97.94 188 ILE A O 1
ATOM 1481 N N . ARG A 1 189 ? -18.239 1.424 15.332 1.00 96.56 189 ARG A N 1
ATOM 1482 C CA . ARG A 1 189 ? -19.656 1.616 15.676 1.00 96.56 189 ARG A CA 1
ATOM 1483 C C . ARG A 1 189 ? -19.826 2.012 17.132 1.00 96.56 189 ARG A C 1
ATOM 1485 O O . ARG A 1 189 ? -18.987 1.671 17.959 1.00 96.56 189 ARG A O 1
ATOM 1492 N N . ASN A 1 190 ? -20.941 2.670 17.453 1.00 95.56 190 ASN A N 1
ATOM 1493 C CA . ASN A 1 190 ? -21.369 2.961 18.827 1.00 95.56 190 ASN A CA 1
ATOM 1494 C C . ASN A 1 190 ? -20.355 3.779 19.652 1.00 95.56 190 ASN A C 1
ATOM 1496 O O . ASN A 1 190 ? -20.331 3.700 20.877 1.00 95.56 190 ASN A O 1
ATOM 1500 N N . LEU A 1 191 ? -19.516 4.600 19.012 1.00 95.88 191 LEU A N 1
ATOM 1501 C CA . LEU A 1 191 ? -18.462 5.352 19.706 1.00 95.88 191 LEU A CA 1
ATOM 1502 C C . LEU A 1 191 ? -19.014 6.405 20.686 1.00 95.88 191 LEU A C 1
ATOM 1504 O O . LEU A 1 191 ? -18.320 6.823 21.615 1.00 95.88 191 LEU A O 1
ATOM 1508 N N . LYS A 1 192 ? -20.264 6.853 20.509 1.00 92.50 192 LYS A N 1
ATOM 1509 C CA . LYS A 1 192 ? -20.859 7.891 21.364 1.00 92.50 192 LYS A CA 1
ATOM 1510 C C . LYS A 1 192 ? -20.990 7.471 22.829 1.00 92.50 192 LYS A C 1
ATOM 1512 O O . LYS A 1 192 ? -20.897 8.345 23.690 1.00 92.50 192 LYS A O 1
ATOM 1517 N N . SER A 1 193 ? -21.170 6.180 23.122 1.00 89.12 193 SER A N 1
ATOM 1518 C CA . SER A 1 193 ? -21.284 5.678 24.500 1.00 89.12 193 SER A CA 1
ATOM 1519 C C . SER A 1 193 ? -19.944 5.601 25.234 1.00 89.12 193 SER A C 1
ATOM 1521 O O . SER A 1 193 ? -19.928 5.509 26.461 1.00 89.12 193 SER A O 1
ATOM 1523 N N . ALA A 1 194 ? -18.824 5.661 24.510 1.00 94.69 194 ALA A N 1
ATOM 1524 C CA . ALA A 1 194 ? -17.496 5.609 25.098 1.00 94.69 194 ALA A CA 1
ATOM 1525 C C . ALA A 1 194 ? -17.197 6.848 25.961 1.00 94.69 194 ALA A C 1
ATOM 1527 O O . ALA A 1 194 ? -17.766 7.925 25.776 1.00 94.69 194 ALA A O 1
ATOM 1528 N N . ASN A 1 195 ? -16.265 6.733 26.907 1.00 96.31 195 ASN A N 1
ATOM 1529 C CA . ASN A 1 195 ? -15.798 7.890 27.674 1.00 96.31 195 ASN A CA 1
ATOM 1530 C C . ASN A 1 195 ? -14.838 8.779 26.847 1.00 96.31 195 ASN A C 1
ATOM 1532 O O . ASN A 1 195 ? -14.460 8.453 25.720 1.00 96.31 195 ASN A O 1
ATOM 1536 N N . SER A 1 196 ? -14.454 9.938 27.391 1.00 96.88 196 SER A N 1
ATOM 1537 C CA . SER A 1 196 ? -13.585 10.895 26.690 1.00 96.88 196 SER A CA 1
ATOM 1538 C C . SER A 1 196 ? -12.189 10.354 26.390 1.00 96.88 196 SER A C 1
ATOM 1540 O O . SER A 1 196 ? -11.637 10.696 25.350 1.00 96.88 196 SER A O 1
ATOM 1542 N N . GLU A 1 197 ? -11.630 9.514 27.264 1.00 97.06 197 GLU A N 1
ATOM 1543 C CA . GLU A 1 197 ? -10.303 8.923 27.065 1.00 97.06 197 GLU A CA 1
ATOM 1544 C C . GLU A 1 197 ? -10.304 7.940 25.889 1.00 97.06 197 GLU A C 1
ATOM 1546 O O . GLU A 1 197 ? -9.445 8.021 25.013 1.00 97.06 197 GLU A O 1
ATOM 1551 N N . VAL A 1 198 ? -11.304 7.056 25.826 1.00 98.12 198 VAL A N 1
ATOM 1552 C CA . VAL A 1 198 ? -11.489 6.113 24.715 1.00 98.12 198 VAL A CA 1
ATOM 1553 C C . VAL A 1 198 ? -11.685 6.863 23.402 1.00 98.12 198 VAL A C 1
ATOM 1555 O O . VAL A 1 198 ? -11.038 6.533 22.414 1.00 98.12 198 VAL A O 1
ATOM 1558 N N . ARG A 1 199 ? -12.528 7.905 23.381 1.00 97.88 199 ARG A N 1
ATOM 1559 C CA . ARG A 1 199 ? -12.728 8.716 22.171 1.00 97.88 199 ARG A CA 1
ATOM 1560 C C . ARG A 1 199 ? -11.444 9.396 21.708 1.00 97.88 199 ARG A C 1
ATOM 1562 O O . ARG A 1 199 ? -11.167 9.369 20.516 1.00 97.88 199 ARG A O 1
ATOM 1569 N N . ALA A 1 200 ? -10.668 9.973 22.628 1.00 98.00 200 ALA A N 1
ATOM 1570 C CA . ALA A 1 200 ? -9.383 10.582 22.294 1.00 98.00 200 ALA A CA 1
ATOM 1571 C C . ALA A 1 200 ? -8.445 9.559 21.639 1.00 98.00 200 ALA A C 1
ATOM 1573 O O . ALA A 1 200 ? -7.933 9.807 20.554 1.00 98.00 200 ALA A O 1
ATOM 1574 N N . PHE A 1 201 ? -8.329 8.366 22.226 1.00 98.31 201 PHE A N 1
ATOM 1575 C CA . PHE A 1 201 ? -7.500 7.309 21.654 1.00 98.31 201 PHE A CA 1
ATOM 1576 C C . PHE A 1 201 ? -8.003 6.814 20.289 1.00 98.31 201 PHE A C 1
ATOM 1578 O O . PHE A 1 201 ? -7.205 6.504 19.409 1.00 98.31 201 PHE A O 1
ATOM 1585 N N . VAL A 1 202 ? -9.322 6.749 20.078 1.00 98.38 202 VAL A N 1
ATOM 1586 C CA . VAL A 1 202 ? -9.887 6.424 18.761 1.00 98.38 202 VAL A CA 1
ATOM 1587 C C . VAL A 1 202 ? -9.499 7.470 17.718 1.00 98.38 202 VAL A C 1
ATOM 1589 O O . VAL A 1 202 ? -9.165 7.092 16.602 1.00 98.38 202 VAL A O 1
ATOM 1592 N N . PHE A 1 203 ? -9.492 8.761 18.056 1.00 98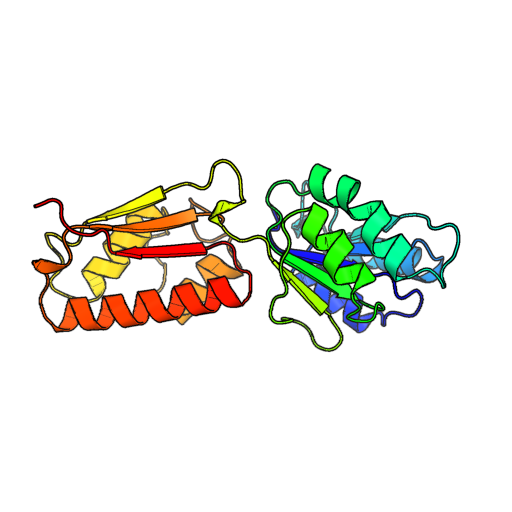.06 203 PHE A N 1
ATOM 1593 C CA . PHE A 1 203 ? -9.028 9.794 17.126 1.00 98.06 203 PHE A CA 1
ATOM 1594 C C . PHE A 1 203 ? -7.532 9.678 16.815 1.00 98.06 203 PHE A C 1
ATOM 1596 O O . PHE A 1 203 ? -7.145 9.859 15.659 1.00 98.06 203 PHE A O 1
ATOM 1603 N N . ASP A 1 204 ? -6.708 9.305 17.797 1.00 98.38 204 ASP A N 1
ATOM 1604 C CA . ASP A 1 204 ? -5.290 9.010 17.566 1.00 98.38 204 ASP A CA 1
ATOM 1605 C C . ASP A 1 204 ? -5.126 7.820 16.604 1.00 98.38 204 ASP A C 1
ATOM 1607 O O . ASP A 1 204 ? -4.347 7.890 15.655 1.00 98.38 204 ASP A O 1
ATOM 1611 N N . LEU A 1 205 ? -5.908 6.748 16.792 1.00 98.38 205 LEU A N 1
ATOM 1612 C CA . LEU A 1 205 ? -5.919 5.588 15.894 1.00 98.38 205 LEU A CA 1
ATOM 1613 C C . LEU A 1 205 ? -6.398 5.962 14.483 1.00 98.38 205 LEU A C 1
ATOM 1615 O O . LEU A 1 205 ? -5.813 5.514 13.501 1.00 98.38 205 LEU A O 1
ATOM 1619 N N . VAL A 1 206 ? -7.441 6.793 14.370 1.00 98.38 206 VAL A N 1
ATOM 1620 C CA . VAL A 1 206 ? -7.937 7.291 13.078 1.00 98.38 206 VAL A CA 1
ATOM 1621 C C . VAL A 1 206 ? -6.854 8.076 12.352 1.00 98.38 206 VAL A C 1
ATOM 1623 O O . VAL A 1 206 ? -6.623 7.836 11.168 1.00 98.38 206 VAL A O 1
ATOM 1626 N N . THR A 1 207 ? -6.161 8.962 13.064 1.00 98.12 207 THR A N 1
ATOM 1627 C CA . THR A 1 207 ? -5.045 9.743 12.517 1.00 98.12 207 THR A CA 1
ATOM 1628 C C . THR A 1 207 ? -3.935 8.815 12.027 1.00 98.12 207 THR A C 1
ATOM 1630 O O . THR A 1 207 ? -3.559 8.886 10.861 1.00 98.12 207 THR A O 1
ATOM 1633 N N . PHE A 1 208 ? -3.501 7.870 12.867 1.00 97.75 208 PHE A N 1
ATOM 1634 C CA . PHE A 1 208 ? -2.471 6.887 12.529 1.00 97.75 208 PHE A CA 1
ATOM 1635 C C . PHE A 1 208 ? -2.799 6.086 11.257 1.00 97.75 208 PHE A C 1
ATOM 1637 O O . PHE A 1 208 ? -1.966 5.983 10.360 1.00 97.75 208 PHE A O 1
ATOM 1644 N N . ILE A 1 209 ? -4.012 5.536 11.145 1.00 97.56 209 ILE A N 1
ATOM 1645 C CA . ILE A 1 209 ? -4.413 4.765 9.957 1.00 97.56 209 ILE A CA 1
ATOM 1646 C C . ILE A 1 209 ? -4.537 5.667 8.722 1.00 97.56 209 ILE A C 1
ATOM 1648 O O . ILE A 1 209 ? -4.131 5.261 7.636 1.00 97.56 209 ILE A O 1
ATOM 1652 N N . SER A 1 210 ? -5.048 6.892 8.877 1.00 95.00 210 SER A N 1
ATOM 1653 C CA . SER A 1 210 ? -5.190 7.841 7.762 1.00 95.00 210 SER A CA 1
ATOM 1654 C C . SER A 1 210 ? -3.833 8.250 7.182 1.00 95.00 210 SER A C 1
ATOM 1656 O O . SER A 1 210 ? -3.696 8.398 5.971 1.00 95.00 210 SER A O 1
ATOM 1658 N N . GLU A 1 211 ? -2.806 8.399 8.022 1.00 94.06 211 GLU A N 1
ATOM 1659 C CA . GLU A 1 211 ? -1.434 8.649 7.565 1.00 94.06 211 GLU A CA 1
ATOM 1660 C C . GLU A 1 211 ? -0.903 7.494 6.711 1.00 94.06 211 GLU A C 1
ATOM 1662 O O . GLU A 1 211 ? -0.373 7.729 5.624 1.00 94.06 211 GLU A O 1
ATOM 1667 N N . ARG A 1 212 ? -1.117 6.244 7.140 1.00 94.06 212 ARG A N 1
ATOM 1668 C CA . ARG A 1 212 ? -0.738 5.060 6.352 1.00 94.06 212 ARG A CA 1
ATOM 1669 C C . ARG A 1 212 ? -1.499 4.994 5.025 1.00 94.06 212 ARG A C 1
ATOM 1671 O O . ARG A 1 212 ? -0.899 4.680 3.997 1.00 94.06 212 ARG A O 1
ATOM 1678 N N . GLU A 1 213 ? -2.784 5.346 5.020 1.00 93.56 213 GLU A N 1
ATOM 1679 C CA . GLU A 1 213 ? -3.588 5.435 3.794 1.00 93.56 213 GLU A CA 1
ATOM 1680 C C . GLU A 1 213 ? -3.015 6.464 2.803 1.00 93.56 213 GLU A C 1
ATOM 1682 O O . GLU A 1 213 ? -2.875 6.184 1.608 1.00 93.56 213 GLU A O 1
ATOM 1687 N N . MET A 1 214 ? -2.627 7.649 3.290 1.00 89.19 214 MET A N 1
ATOM 1688 C CA . MET A 1 214 ? -2.001 8.695 2.467 1.00 89.19 214 MET A CA 1
ATOM 1689 C C . MET A 1 214 ? -0.642 8.267 1.903 1.00 89.19 214 MET A C 1
ATOM 1691 O O . MET A 1 214 ? -0.301 8.621 0.772 1.00 89.19 214 MET A O 1
ATOM 1695 N N . GLU A 1 215 ? 0.109 7.470 2.659 1.00 89.62 215 GLU A N 1
ATOM 1696 C CA . GLU A 1 215 ? 1.360 6.843 2.222 1.00 89.62 215 GLU A CA 1
ATOM 1697 C C . GLU A 1 215 ? 1.141 5.716 1.199 1.00 89.62 215 GLU A C 1
ATOM 1699 O O . GLU A 1 215 ? 2.104 5.213 0.621 1.00 89.62 215 GLU A O 1
ATOM 1704 N N . GLY A 1 216 ? -0.112 5.340 0.925 1.00 91.50 216 GLY A N 1
ATOM 1705 C CA . GLY A 1 216 ? -0.490 4.329 -0.060 1.00 91.50 216 GLY A CA 1
ATOM 1706 C C . GLY A 1 216 ? -0.632 2.916 0.492 1.00 91.50 216 GLY A C 1
ATOM 1707 O O . GLY A 1 216 ? -0.846 1.994 -0.291 1.00 91.50 216 GLY A O 1
ATOM 1708 N N . CYS A 1 217 ? -0.558 2.733 1.813 1.00 93.38 217 CYS A N 1
ATOM 1709 C CA . CYS A 1 217 ? -0.967 1.484 2.444 1.00 93.38 217 CYS A CA 1
ATOM 1710 C C . CYS A 1 217 ? -2.489 1.324 2.275 1.00 93.38 217 CYS A C 1
ATOM 1712 O O . CYS A 1 217 ? -3.229 2.233 2.655 1.00 93.38 217 CYS A O 1
ATOM 1714 N N . PRO A 1 218 ? -3.000 0.212 1.719 1.00 95.25 218 PRO A N 1
ATOM 1715 C CA . PRO A 1 218 ? -4.424 0.055 1.447 1.00 95.25 218 PRO A CA 1
ATOM 1716 C C . PRO A 1 218 ? -5.210 -0.350 2.701 1.00 95.25 218 PRO A C 1
ATOM 1718 O O . PRO A 1 218 ? -5.831 -1.410 2.779 1.00 95.25 218 PRO A O 1
ATOM 1721 N N . VAL A 1 219 ? -5.195 0.532 3.688 1.00 96.06 219 VAL A N 1
ATOM 1722 C CA . VAL A 1 219 ? -5.980 0.457 4.912 1.00 96.06 219 VAL A CA 1
ATOM 1723 C C . VAL A 1 219 ? -6.785 1.740 5.039 1.00 96.06 219 VAL A C 1
ATOM 1725 O O . VAL A 1 219 ? -6.324 2.803 4.646 1.00 96.06 219 VAL A O 1
ATOM 1728 N N . SER A 1 220 ? -7.993 1.651 5.581 1.00 97.06 220 SER A N 1
ATOM 1729 C CA . SER A 1 220 ? -8.776 2.835 5.928 1.00 97.06 220 SER A CA 1
ATOM 1730 C C . SER A 1 220 ? -9.551 2.593 7.213 1.00 97.06 220 SER A C 1
ATOM 1732 O O . SER A 1 220 ? -9.787 1.445 7.604 1.00 97.06 220 SER A O 1
ATOM 1734 N N . ILE A 1 221 ? -9.958 3.667 7.878 1.00 97.69 221 ILE A N 1
ATOM 1735 C CA . ILE A 1 221 ? -10.768 3.608 9.091 1.00 97.69 221 ILE A CA 1
ATOM 1736 C C . ILE A 1 221 ? -11.837 4.689 9.080 1.00 97.69 221 ILE A C 1
ATOM 1738 O O . ILE A 1 221 ? -11.591 5.839 8.725 1.00 97.69 221 ILE A O 1
ATOM 1742 N N . GLN A 1 222 ? -13.047 4.314 9.479 1.00 96.44 222 GLN A N 1
ATOM 1743 C CA . GLN A 1 222 ? -14.1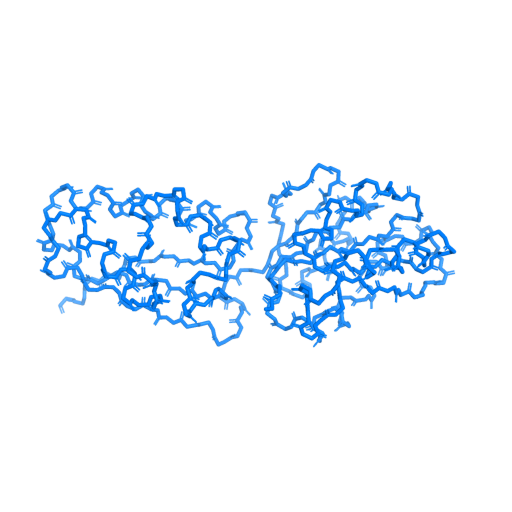92 5.213 9.513 1.00 96.44 222 GLN A CA 1
ATOM 1744 C C . GLN A 1 222 ? -14.955 5.025 10.820 1.00 96.44 222 GLN A C 1
ATOM 1746 O O . GLN A 1 222 ? -15.108 3.909 11.317 1.00 96.44 222 GLN A O 1
ATOM 1751 N N . ILE A 1 223 ? -15.463 6.127 11.367 1.00 96.88 223 ILE A N 1
ATOM 1752 C CA . ILE A 1 223 ? -16.435 6.097 12.459 1.00 96.88 223 ILE A CA 1
ATOM 1753 C C . ILE A 1 223 ? -17.812 6.165 11.805 1.00 96.88 223 ILE A C 1
ATOM 1755 O O . ILE A 1 223 ? -18.134 7.149 11.138 1.00 96.88 223 ILE A O 1
ATOM 1759 N N . GLU A 1 224 ? -18.616 5.119 11.965 1.00 93.44 224 GLU A N 1
ATOM 1760 C CA . GLU A 1 224 ? -19.978 5.120 11.446 1.00 93.44 224 GLU A CA 1
ATOM 1761 C C . GLU A 1 224 ? -20.825 6.140 12.217 1.00 93.44 224 GLU A C 1
ATOM 1763 O O . GLU A 1 224 ? -20.777 6.236 13.447 1.00 93.44 224 GLU A O 1
ATOM 1768 N N . ALA A 1 225 ? -21.618 6.920 11.484 1.00 82.19 225 ALA A N 1
ATOM 1769 C CA . ALA A 1 225 ? -22.631 7.755 12.103 1.00 82.19 225 ALA A CA 1
ATOM 1770 C C . ALA A 1 225 ? -23.697 6.843 12.721 1.00 82.19 225 ALA A C 1
ATOM 1772 O O . ALA A 1 225 ? -24.268 6.010 12.017 1.00 82.19 225 ALA A O 1
ATOM 1773 N N . ASP A 1 226 ? -23.984 7.001 14.017 1.00 69.25 226 ASP A N 1
ATOM 1774 C CA . ASP A 1 226 ? -25.074 6.227 14.617 1.00 69.25 226 ASP A CA 1
ATOM 1775 C C . ASP A 1 226 ? -26.375 6.507 13.856 1.00 69.25 226 ASP A C 1
ATOM 1777 O O . ASP A 1 226 ? -26.743 7.668 13.631 1.00 69.25 226 ASP A O 1
ATOM 1781 N N . SER A 1 227 ? -27.062 5.435 13.467 1.00 57.16 227 SER A N 1
ATOM 1782 C CA . SER A 1 227 ? -28.413 5.530 12.923 1.00 57.16 227 SER A CA 1
ATOM 1783 C C . SER A 1 227 ? -29.311 6.160 13.991 1.00 57.16 227 SER A C 1
ATOM 1785 O O . SER A 1 227 ? -29.268 5.743 15.148 1.00 57.16 227 SER A O 1
ATOM 1787 N N . LYS A 1 228 ? -30.038 7.217 13.611 1.00 46.19 228 LYS A N 1
ATOM 1788 C CA . LYS A 1 228 ? -31.001 7.904 14.484 1.00 46.19 228 LYS A CA 1
ATOM 1789 C C . LYS A 1 228 ? -32.110 6.972 14.952 1.00 46.19 228 LYS A C 1
ATOM 1791 O O . LYS A 1 228 ? -32.540 6.131 14.133 1.00 46.19 228 LYS A O 1
#

Foldseek 3Di:
DDQEEEEELDPPPDLVVLLVQLVQAAYEYEDDPVVVVSLVVSQVVCDCVDPPDRSYHYDYDPDSVPSLCVSLVCVVVVCVRCVNHFKYKYAPDDPDPSNQVSVVVVQWHWADDPDPRITMTGHALVPRPPAAEFEQECLPDAALVSRVVSVCVSQVADPPQDSDLVSVCCCARVNPGTPDYDDHEYEYEPNVNYDPNNVVVVVVVQVSQVVCVRNRRNYHYDYDDDDD

InterPro domains:
  IPR035905 Barstar-like superfamily [G3DSA:3.30.370.10] (133-223)
  IPR035905 Barstar-like superfamily [SSF52038] (134-206)

Sequence (228 aa):
MAWEIAVIVDPDCSESAVDTLARYMPIWMVDTPQNKERALSVRKAVGEMWLPEAVCTTFTVKDLSAREYNSLSELSAVDLHHPKMAKLNFVGVDDSDSLRTGVNEFDFIPAMATWPGTIAFRRPLDMLRNVPRLHLDASNWKKKDDIYESLFTVLGSPSWHGKSFSALNDSIVTGSINAVEIPYTLLIRNLKSANSEVRAFVFDLVTFISEREMEGCPVSIQIEADSK

pLDDT: mean 92.65, std 7.78, range [46.19, 98.38]

Secondary structure (DSSP, 8-state):
--SEEEEE--TT--HHHHHHHTTTS-EEEE--HHHHHHHHHHHHHHGGGGTTS-SEEEE--S-TT-HHHHHHHTHHHHHHH-TT--EEEEES----HHHHHHHHTTT-EEE--SSTTEEEEE--GGGSTT--EEEEE-TT--SHHHHHHHHHHHHT--TT--SSHHHHHIIIII-SSSSSPSSEEEEEE-GGGS-HHHHHHHHHHHHHHHHHHHTT-SEEEEEPPPP-

Radius of gyration: 19.83 Å; chains: 1; bounding box: 54×34×57 Å

Organism: NCBI:txid2051959